Protein AF-A0A3C2AIZ7-F1 (afdb_monomer)

Foldseek 3Di:
DLVVVVCVVVVWDWDDDPPDTDTPPCVVRVLVSLVVVLVVLLVVLQVQLVVLVVVLVVCVVPALVSNLVSLVSNLLSQLLNLLLLLLLQCLVVDDPVLLPPASNSRSNSCSNQQFDNVLSVLSNVLSLVSLLVSLLLSLLSLLSSDPDPCCQPPLVNVLVSLCVSQPVVLVVVLVVVPVVPPPSHNVVSVSSSVSSVSSSVSSSVCSNPPSVVSVPDDCPPCSVVSVVVSVVVSVVSNVCSSVVRDDRPPPPD

Sequence (253 aa):
MATAVTAAHYNLKPTLFFDYIGFANSTAWYPRCVKITFSISIVVMFFTGIVFYAAYLKFRTAAIPLRILFIWLSFLSFTIISQRLIGAFFASEFQFRSLDSLGLELGIVAAYFYMNAAARVAMALIGILLSISIGFLYAKPLLQTATSVYQIDIPQYRQRFLWHHLILPPVIGSTMITLFIFPMNVIPNFMTFVTSAIGLLSIWYFAMRSTQLIRRQNVSKYWLVVGVVMFGVMITLVHTVLKTGLPIPYPGF

Solvent-accessible surface area (backbone atoms only — not comparable to full-atom values): 13628 Å² total; per-residue (Å²): 106,69,70,55,57,51,34,58,74,73,70,47,59,72,40,79,50,102,91,48,79,43,52,69,66,50,84,72,47,50,64,57,55,48,53,54,53,36,56,49,50,51,51,49,30,51,51,50,16,49,53,27,42,52,48,29,67,73,38,67,86,50,61,58,69,62,37,51,48,24,48,45,56,16,50,49,29,52,31,53,51,19,30,31,31,36,35,14,55,56,15,85,82,60,61,81,85,75,38,90,82,41,86,49,54,54,19,20,52,53,23,52,78,65,38,52,76,68,39,14,49,51,38,20,52,51,13,52,53,46,19,38,51,50,9,58,62,47,26,50,68,54,60,70,58,54,93,45,69,57,41,68,75,36,68,71,46,26,52,51,50,44,42,64,74,58,51,46,55,55,52,52,49,50,49,50,53,48,63,76,43,59,78,79,37,56,68,42,51,48,46,50,48,52,34,43,47,47,15,51,49,32,17,52,52,45,51,71,75,40,45,72,62,53,68,72,53,67,72,82,83,47,48,66,55,50,52,52,49,53,50,49,53,50,51,52,49,52,52,44,47,69,66,72,49,62,77,71,79,72,90,77,126

Mean predicted aligned error: 11.09 Å

pLDDT: mean 71.79, std 15.87, range [34.16, 91.81]

Radius of gyration: 20.51 Å; Cα contacts (8 Å, |Δi|>4): 246; chains: 1; bounding box: 61×36×58 Å

Structure (mmCIF, N/CA/C/O backbone):
data_AF-A0A3C2AIZ7-F1
#
_entry.id   AF-A0A3C2AIZ7-F1
#
loop_
_atom_site.group_PDB
_atom_site.id
_atom_site.type_symbol
_atom_site.label_atom_id
_atom_site.label_alt_id
_atom_site.label_comp_id
_atom_site.label_asym_id
_atom_site.label_entity_id
_atom_site.label_seq_id
_atom_site.pdbx_PDB_ins_code
_atom_site.Cartn_x
_atom_site.Cartn_y
_atom_site.Cartn_z
_atom_site.occupancy
_atom_site.B_iso_or_equiv
_atom_site.auth_seq_id
_atom_site.auth_comp_id
_atom_site.auth_asym_id
_atom_site.auth_atom_id
_atom_site.pdbx_PDB_model_num
ATOM 1 N N . MET A 1 1 ? 23.084 -9.513 -4.139 1.00 34.34 1 MET A N 1
ATOM 2 C CA . MET A 1 1 ? 22.949 -10.941 -3.741 1.00 34.34 1 MET A CA 1
ATOM 3 C C . MET A 1 1 ? 21.916 -11.674 -4.597 1.00 34.34 1 MET A C 1
ATOM 5 O O . MET A 1 1 ? 22.271 -12.687 -5.184 1.00 34.34 1 MET A O 1
ATOM 9 N N . ALA A 1 2 ? 20.693 -11.145 -4.757 1.00 38.34 2 ALA A N 1
ATOM 10 C CA . ALA A 1 2 ? 19.692 -11.706 -5.676 1.00 38.34 2 ALA A CA 1
ATOM 11 C C . ALA A 1 2 ? 20.211 -11.810 -7.124 1.00 38.34 2 ALA A C 1
ATOM 13 O O . ALA A 1 2 ? 20.137 -12.877 -7.716 1.00 38.34 2 ALA A O 1
ATOM 14 N N . THR A 1 3 ? 20.859 -10.763 -7.646 1.00 46.16 3 THR A N 1
ATOM 15 C CA . THR A 1 3 ? 21.471 -10.744 -8.988 1.00 46.16 3 THR A CA 1
ATOM 16 C C . THR A 1 3 ? 22.486 -11.874 -9.203 1.00 46.16 3 THR A C 1
ATOM 18 O O . THR A 1 3 ? 22.516 -12.476 -10.271 1.00 46.16 3 THR A O 1
ATOM 21 N N . ALA A 1 4 ? 23.270 -12.212 -8.173 1.00 45.50 4 ALA A N 1
ATOM 22 C CA . ALA A 1 4 ? 24.296 -13.255 -8.220 1.00 45.50 4 ALA A CA 1
ATOM 23 C C . ALA A 1 4 ? 23.715 -14.678 -8.115 1.00 45.50 4 ALA A C 1
ATOM 25 O O . ALA A 1 4 ? 24.154 -15.571 -8.835 1.00 45.50 4 ALA A O 1
ATOM 26 N N . VAL A 1 5 ? 22.704 -14.884 -7.262 1.00 46.66 5 VAL A N 1
ATOM 27 C CA . VAL A 1 5 ? 21.980 -16.167 -7.159 1.00 46.66 5 VAL A CA 1
ATOM 28 C C . VAL A 1 5 ? 21.255 -16.468 -8.462 1.00 46.66 5 VAL A C 1
ATOM 30 O O . VAL A 1 5 ? 21.325 -17.585 -8.972 1.00 46.66 5 VAL A O 1
ATOM 33 N N . THR A 1 6 ? 20.609 -15.454 -9.039 1.00 46.62 6 THR A N 1
ATOM 34 C CA . THR A 1 6 ? 19.993 -15.601 -10.346 1.00 46.62 6 THR A CA 1
ATOM 35 C C . THR A 1 6 ? 21.082 -15.909 -11.371 1.00 46.62 6 THR A C 1
ATOM 37 O O . THR A 1 6 ? 20.956 -16.924 -12.047 1.00 46.62 6 THR A O 1
ATOM 40 N N . ALA A 1 7 ? 22.181 -15.139 -11.448 1.00 48.59 7 ALA A N 1
ATOM 41 C CA . ALA A 1 7 ? 23.281 -15.357 -12.408 1.00 48.59 7 ALA A CA 1
ATOM 42 C C . ALA A 1 7 ? 23.835 -16.787 -12.404 1.00 48.59 7 ALA A C 1
ATOM 44 O O . ALA A 1 7 ? 24.056 -17.363 -13.471 1.00 48.59 7 ALA A O 1
ATOM 45 N N . ALA A 1 8 ? 23.974 -17.378 -11.216 1.00 55.25 8 ALA A N 1
ATOM 46 C CA . ALA A 1 8 ? 24.337 -18.780 -11.059 1.00 55.25 8 ALA A CA 1
ATOM 47 C C . ALA A 1 8 ? 23.280 -19.729 -11.657 1.00 55.25 8 ALA A C 1
ATOM 49 O O . ALA A 1 8 ? 23.636 -20.691 -12.331 1.00 55.25 8 ALA A O 1
ATOM 50 N N . HIS A 1 9 ? 21.986 -19.440 -11.483 1.00 54.22 9 HIS A N 1
ATOM 51 C CA . HIS A 1 9 ? 20.891 -20.262 -12.007 1.00 54.22 9 HIS A CA 1
ATOM 52 C C . HIS A 1 9 ? 20.851 -20.361 -13.541 1.00 54.22 9 HIS A C 1
ATOM 54 O O . HIS A 1 9 ? 20.440 -21.402 -14.046 1.00 54.22 9 HIS A O 1
ATOM 60 N N . TYR A 1 10 ? 21.304 -19.345 -14.294 1.00 52.50 10 TYR A N 1
ATOM 61 C CA . TYR A 1 10 ? 21.460 -19.488 -15.755 1.00 52.50 10 TYR A CA 1
ATOM 62 C C . TYR A 1 10 ? 22.913 -19.544 -16.231 1.00 52.50 10 TYR A C 1
ATOM 64 O O . TYR A 1 10 ? 23.196 -19.193 -17.377 1.00 52.50 10 TYR A O 1
ATOM 72 N N . ASN A 1 11 ? 23.825 -20.033 -15.385 1.00 56.56 11 ASN A N 1
ATOM 73 C CA . ASN A 1 11 ? 25.208 -20.333 -15.766 1.00 56.56 11 ASN A CA 1
ATOM 74 C C . ASN A 1 11 ? 25.951 -19.153 -16.417 1.00 56.56 11 ASN A C 1
ATOM 76 O O . ASN A 1 11 ? 26.779 -19.344 -17.313 1.00 56.56 11 ASN A O 1
ATOM 80 N N . LEU A 1 12 ? 25.677 -17.920 -15.981 1.00 55.97 12 LEU A N 1
ATOM 81 C CA . LEU A 1 12 ? 26.447 -16.779 -16.455 1.00 55.97 12 LEU A CA 1
ATOM 82 C C . LEU A 1 12 ? 27.799 -16.731 -15.758 1.00 55.97 12 LEU A C 1
ATOM 84 O O . LEU A 1 12 ? 27.880 -16.691 -14.531 1.00 55.97 12 LEU A O 1
ATOM 88 N N . LYS A 1 13 ? 28.869 -16.680 -16.556 1.00 52.00 13 LYS A N 1
ATOM 89 C CA . LYS A 1 13 ? 30.219 -16.474 -16.032 1.00 52.00 13 LYS A CA 1
ATOM 90 C C . LYS A 1 13 ? 30.333 -15.043 -15.482 1.00 52.00 13 LYS A C 1
ATOM 92 O O . LYS A 1 13 ? 30.139 -14.097 -16.255 1.00 52.00 13 LYS A O 1
ATOM 97 N N . PRO A 1 14 ? 30.631 -14.865 -14.183 1.00 53.56 14 PRO A N 1
ATOM 98 C CA . PRO A 1 14 ? 30.901 -13.549 -13.629 1.00 53.56 14 PRO A CA 1
ATOM 99 C C . PRO A 1 14 ? 32.229 -13.023 -14.183 1.00 53.56 14 PRO A C 1
ATOM 101 O O . PRO A 1 14 ? 33.226 -13.740 -14.236 1.00 53.56 14 PRO A O 1
ATOM 104 N N . THR A 1 15 ? 32.241 -11.760 -14.582 1.00 55.44 15 THR A N 1
ATOM 105 C CA . THR A 1 15 ? 33.440 -10.980 -14.879 1.00 55.44 15 THR A CA 1
ATOM 106 C C . THR A 1 15 ? 33.709 -10.077 -13.685 1.00 55.44 15 THR A C 1
ATOM 108 O O . THR A 1 15 ? 32.971 -9.131 -13.435 1.00 55.44 15 THR A O 1
ATOM 111 N N . LEU A 1 16 ? 34.751 -10.375 -12.917 1.00 46.03 16 LEU A N 1
ATOM 112 C CA . LEU A 1 16 ? 35.193 -9.508 -11.828 1.00 46.03 16 LEU A CA 1
ATOM 113 C C . LEU A 1 16 ? 35.877 -8.267 -12.411 1.00 46.03 16 LEU A C 1
ATOM 115 O O . LEU A 1 16 ? 36.886 -8.381 -13.103 1.00 46.03 16 LEU A O 1
ATOM 119 N N . PHE A 1 17 ? 35.321 -7.095 -12.125 1.00 48.19 17 PHE A N 1
ATOM 120 C CA . PHE A 1 17 ? 36.014 -5.817 -12.228 1.00 48.19 17 PHE A CA 1
ATOM 121 C C . PHE A 1 17 ? 36.525 -5.431 -10.834 1.00 48.19 17 PHE A C 1
ATOM 123 O O . PHE A 1 17 ? 36.062 -5.975 -9.830 1.00 48.19 17 PHE A O 1
ATOM 130 N N . PHE A 1 18 ? 37.491 -4.512 -10.770 1.00 35.06 18 PHE A N 1
ATOM 131 C CA . PHE A 1 18 ? 38.185 -4.123 -9.532 1.00 35.06 18 PHE A CA 1
ATOM 132 C C . PHE A 1 18 ? 37.239 -3.715 -8.383 1.00 35.06 18 PHE A C 1
ATOM 134 O O . PHE A 1 18 ? 37.574 -3.890 -7.215 1.00 35.06 18 PHE A O 1
ATOM 141 N N . ASP A 1 19 ? 36.045 -3.233 -8.721 1.00 36.50 19 ASP A N 1
ATOM 142 C CA . ASP A 1 19 ? 35.108 -2.588 -7.806 1.00 36.50 19 ASP A CA 1
ATOM 143 C C . ASP A 1 19 ? 33.652 -3.072 -8.001 1.00 36.50 19 ASP A C 1
ATOM 145 O O . ASP A 1 19 ? 32.755 -2.671 -7.260 1.00 36.50 19 ASP A O 1
ATOM 149 N N . TYR A 1 20 ? 33.402 -3.996 -8.941 1.00 43.66 20 TYR A N 1
ATOM 150 C CA . TYR A 1 20 ? 32.093 -4.637 -9.124 1.00 43.66 20 TYR A CA 1
ATOM 151 C C . TYR A 1 20 ? 32.182 -5.996 -9.834 1.00 43.66 20 TYR A C 1
ATOM 153 O O . TYR A 1 20 ? 33.097 -6.274 -10.604 1.00 43.66 20 TYR A O 1
ATOM 161 N N . ILE A 1 21 ? 31.182 -6.854 -9.623 1.00 49.81 21 ILE A N 1
ATOM 162 C CA . ILE A 1 21 ? 31.0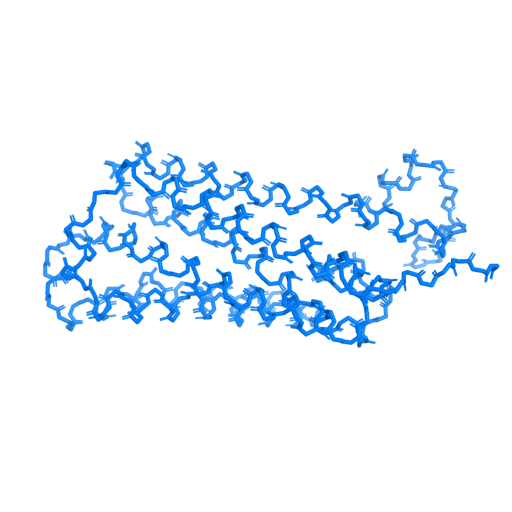16 -8.095 -10.391 1.00 49.81 21 ILE A CA 1
ATOM 163 C C . ILE A 1 21 ? 30.109 -7.787 -11.586 1.00 49.81 21 ILE A C 1
ATOM 165 O O . ILE A 1 21 ? 28.921 -7.517 -11.421 1.00 49.81 21 ILE A O 1
ATOM 169 N N . GLY A 1 22 ? 30.666 -7.805 -12.793 1.00 52.28 22 GLY A N 1
ATOM 170 C CA . GLY A 1 22 ? 29.915 -7.814 -14.044 1.00 52.28 22 GLY A CA 1
ATOM 171 C C . GLY A 1 22 ? 29.548 -9.237 -14.471 1.00 52.28 22 GLY A C 1
ATOM 172 O O . GLY A 1 22 ? 30.052 -10.218 -13.934 1.00 52.28 22 GLY A O 1
ATOM 173 N N . PHE A 1 23 ? 28.669 -9.369 -15.461 1.00 56.09 23 PHE A N 1
ATOM 174 C CA . PHE A 1 23 ? 28.338 -10.657 -16.077 1.00 56.09 23 PHE A CA 1
ATOM 175 C C . PHE A 1 23 ? 28.421 -10.515 -17.597 1.00 56.09 23 PHE A C 1
ATOM 177 O O . PHE A 1 23 ? 27.899 -9.544 -18.159 1.00 56.09 23 PHE A O 1
ATOM 184 N N . ALA A 1 24 ? 29.066 -11.470 -18.274 1.00 46.56 24 ALA A N 1
ATOM 185 C CA . ALA A 1 24 ? 29.048 -11.530 -19.734 1.00 46.56 24 ALA A CA 1
ATOM 186 C C . ALA A 1 24 ? 27.594 -11.699 -20.220 1.00 46.56 24 ALA A C 1
ATOM 188 O O . ALA A 1 24 ? 26.846 -12.495 -19.654 1.00 46.56 24 ALA A O 1
ATOM 189 N N . ASN A 1 25 ? 27.184 -10.963 -21.261 1.00 51.81 25 ASN A N 1
ATOM 190 C CA . ASN A 1 25 ? 25.813 -10.973 -21.807 1.00 51.81 25 ASN A CA 1
ATOM 191 C C . ASN A 1 25 ? 24.716 -10.317 -20.929 1.00 51.81 25 ASN A C 1
ATOM 193 O O . ASN A 1 25 ? 23.527 -10.626 -21.055 1.00 51.81 25 ASN A O 1
ATOM 197 N N . SER A 1 26 ? 25.093 -9.366 -20.065 1.00 50.50 26 SER A N 1
ATOM 198 C CA . SER A 1 26 ? 24.175 -8.641 -19.166 1.00 50.50 26 S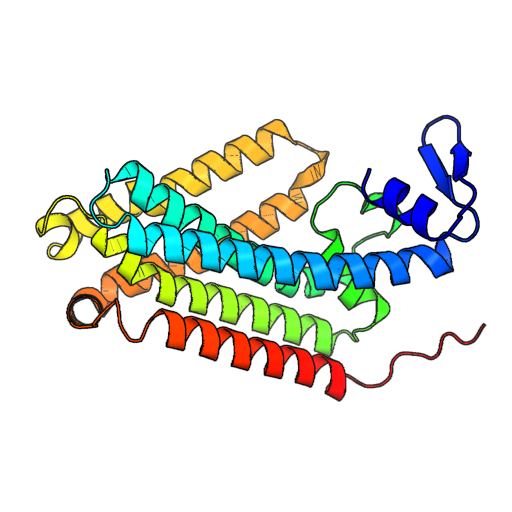ER A CA 1
ATOM 199 C C . SER A 1 26 ? 22.987 -7.956 -19.864 1.00 50.50 26 SER A C 1
ATOM 201 O O . SER A 1 26 ? 21.922 -7.832 -19.260 1.00 50.50 26 SER A O 1
ATOM 203 N N . THR A 1 27 ? 23.123 -7.576 -21.137 1.00 50.81 27 THR A N 1
ATOM 204 C CA . THR A 1 27 ? 22.102 -6.869 -21.931 1.00 50.81 27 THR A CA 1
A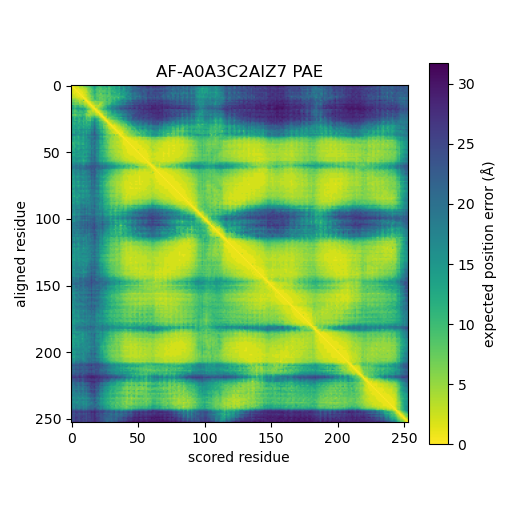TOM 205 C C . THR A 1 27 ? 20.856 -7.709 -22.232 1.00 50.81 27 THR A C 1
ATOM 207 O O . THR A 1 27 ? 19.746 -7.186 -22.174 1.00 50.81 27 THR A O 1
ATOM 210 N N . ALA A 1 28 ? 20.998 -9.015 -22.488 1.00 48.06 28 ALA A N 1
ATOM 211 C CA . ALA A 1 28 ? 19.867 -9.915 -22.771 1.00 48.06 28 ALA A CA 1
ATOM 212 C C . ALA A 1 28 ? 19.330 -10.631 -21.515 1.00 48.06 28 ALA A C 1
ATOM 214 O O . ALA A 1 28 ? 18.158 -11.012 -21.433 1.00 48.06 28 ALA A O 1
ATOM 215 N N . TRP A 1 29 ? 20.201 -10.807 -20.524 1.00 47.41 29 TRP A N 1
ATOM 216 C CA . TRP A 1 29 ? 19.959 -11.518 -19.270 1.00 47.41 29 TRP A CA 1
ATOM 217 C C . TRP A 1 29 ? 19.127 -10.721 -18.259 1.00 47.41 29 TRP A C 1
ATOM 219 O O . TRP A 1 29 ? 18.155 -11.229 -17.689 1.00 47.41 29 TRP A O 1
ATOM 229 N N . TYR A 1 30 ? 19.530 -9.469 -18.027 1.00 51.69 30 TYR A N 1
ATOM 230 C CA . TYR A 1 30 ? 19.004 -8.637 -16.950 1.00 51.69 30 TYR A CA 1
ATOM 231 C C . TYR A 1 30 ? 17.486 -8.427 -17.094 1.00 51.69 30 TYR A C 1
ATOM 233 O O . TYR A 1 30 ? 16.764 -8.646 -16.122 1.00 51.69 30 TYR A O 1
ATOM 241 N N . PRO A 1 31 ? 16.935 -8.188 -18.306 1.00 51.56 31 PRO A N 1
ATOM 242 C CA . PRO A 1 31 ? 15.490 -8.062 -18.493 1.00 51.56 31 PRO A CA 1
ATOM 243 C C . PRO A 1 31 ? 14.704 -9.341 -18.153 1.00 51.56 31 PRO A C 1
ATOM 245 O O . PRO A 1 31 ? 13.600 -9.258 -17.616 1.00 51.56 31 PRO A O 1
ATOM 248 N N . ARG A 1 32 ? 15.242 -10.540 -18.438 1.00 51.38 32 ARG A N 1
ATOM 249 C CA . ARG A 1 32 ? 14.559 -11.821 -18.146 1.00 51.38 32 ARG A CA 1
ATOM 250 C C . ARG A 1 32 ? 14.537 -12.130 -16.649 1.00 51.38 32 ARG A C 1
ATOM 252 O O . ARG A 1 32 ? 13.507 -12.554 -16.128 1.00 51.38 32 ARG A O 1
ATOM 259 N N . CYS A 1 33 ? 15.633 -11.858 -15.952 1.00 52.88 33 CYS A N 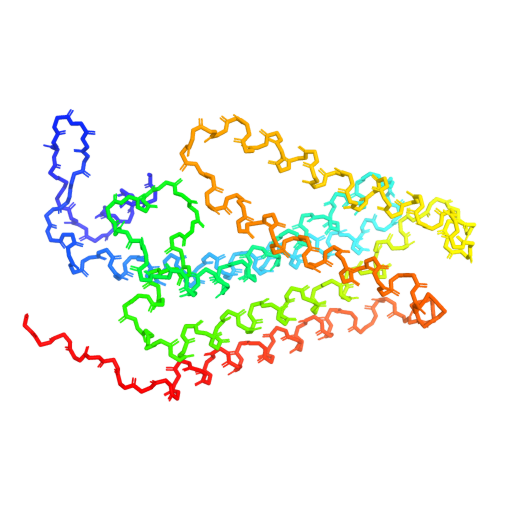1
ATOM 260 C CA . CYS A 1 33 ? 15.729 -12.049 -14.505 1.00 52.88 33 CYS A CA 1
ATOM 261 C C . CYS A 1 33 ? 14.869 -11.053 -13.735 1.00 52.88 33 CYS A C 1
ATOM 263 O O . CYS A 1 33 ? 14.232 -11.413 -12.740 1.00 52.88 33 CYS A O 1
ATOM 265 N N . VAL A 1 34 ? 14.769 -9.822 -14.238 1.00 51.34 34 VAL A N 1
ATOM 266 C CA . VAL A 1 34 ? 13.883 -8.820 -13.653 1.00 51.34 34 VAL A CA 1
ATOM 267 C C . VAL A 1 34 ? 12.409 -9.189 -13.858 1.00 51.34 34 VAL A C 1
ATOM 269 O O . VAL A 1 34 ? 11.637 -9.043 -12.918 1.00 51.34 34 VAL A O 1
ATOM 272 N N . LYS A 1 35 ? 12.003 -9.783 -14.994 1.00 52.44 35 LYS A N 1
ATOM 273 C CA . LYS A 1 35 ? 10.619 -10.287 -15.188 1.00 52.44 35 LYS A CA 1
ATOM 274 C C . LYS A 1 35 ? 10.186 -11.316 -14.142 1.00 52.44 35 LYS A C 1
ATOM 276 O O . LYS A 1 35 ? 9.061 -11.266 -13.638 1.00 52.44 35 LYS A O 1
ATOM 281 N N . ILE A 1 36 ? 11.062 -12.270 -13.842 1.00 54.22 36 ILE A N 1
ATOM 282 C CA . ILE A 1 36 ? 10.765 -13.359 -12.904 1.00 54.22 36 ILE A CA 1
ATOM 283 C C . ILE A 1 36 ? 10.748 -12.821 -11.473 1.00 54.22 36 ILE A C 1
ATOM 285 O O . ILE A 1 36 ? 9.779 -13.033 -10.745 1.00 54.22 36 ILE A O 1
ATOM 289 N N . THR A 1 37 ? 11.747 -12.016 -11.108 1.00 51.94 37 THR A N 1
ATOM 290 C CA . THR A 1 37 ? 11.811 -11.351 -9.797 1.00 51.94 37 THR A CA 1
ATOM 291 C C . THR A 1 37 ? 10.627 -10.385 -9.581 1.00 51.94 37 THR A C 1
ATOM 293 O O . THR A 1 37 ? 10.079 -10.302 -8.479 1.00 51.94 37 THR A O 1
ATOM 296 N N . PHE A 1 38 ? 10.151 -9.716 -10.639 1.00 56.25 38 PHE A N 1
ATOM 297 C CA . PHE A 1 38 ? 8.955 -8.860 -10.647 1.00 56.25 38 PHE A CA 1
ATOM 298 C C . PHE A 1 38 ? 7.676 -9.621 -10.317 1.00 56.25 38 PHE A C 1
ATOM 300 O O . PHE A 1 38 ? 6.957 -9.252 -9.386 1.00 56.25 38 PHE A O 1
ATOM 307 N N . SER A 1 39 ? 7.433 -10.714 -11.036 1.00 59.88 39 SER A N 1
ATOM 308 C CA . SER A 1 39 ? 6.226 -11.522 -10.859 1.00 59.88 39 SER A CA 1
ATOM 309 C C . SER A 1 39 ? 6.201 -12.166 -9.472 1.00 59.88 39 SER A C 1
ATOM 311 O O . SER A 1 39 ? 5.188 -12.113 -8.780 1.00 59.88 39 SER A O 1
ATOM 313 N N . ILE A 1 40 ? 7.343 -12.692 -9.018 1.00 65.44 40 ILE A N 1
ATOM 314 C CA . ILE A 1 40 ? 7.447 -13.345 -7.710 1.00 65.44 40 ILE A CA 1
ATOM 315 C C . ILE A 1 40 ? 7.280 -12.332 -6.578 1.00 65.44 40 ILE A C 1
ATOM 317 O O . ILE A 1 40 ? 6.546 -12.595 -5.635 1.00 65.44 40 ILE A O 1
ATOM 321 N N . SER A 1 41 ? 7.908 -11.159 -6.647 1.00 64.69 41 SER A N 1
ATOM 322 C CA . SER A 1 41 ? 7.881 -10.219 -5.520 1.00 64.69 41 SER A CA 1
ATOM 323 C C . SER A 1 41 ? 6.510 -9.570 -5.286 1.00 64.69 41 SER A C 1
ATOM 325 O O . SER A 1 41 ? 6.151 -9.347 -4.132 1.00 64.69 41 SER A O 1
ATOM 327 N N . ILE A 1 42 ? 5.722 -9.291 -6.335 1.00 72.62 42 ILE A N 1
ATOM 328 C CA . ILE A 1 42 ? 4.327 -8.832 -6.181 1.00 72.62 42 ILE A CA 1
ATOM 329 C C . ILE A 1 42 ? 3.483 -9.930 -5.533 1.00 72.62 42 ILE A C 1
ATOM 331 O O . ILE A 1 42 ? 2.719 -9.653 -4.610 1.00 72.62 42 ILE A O 1
ATOM 335 N N . VAL A 1 43 ? 3.660 -11.175 -5.980 1.00 76.31 43 VAL A N 1
ATOM 336 C CA . VAL A 1 43 ? 2.969 -12.341 -5.422 1.00 76.31 43 VAL A CA 1
ATOM 337 C C . VAL A 1 43 ? 3.342 -12.540 -3.951 1.00 76.31 43 VAL A C 1
ATOM 339 O O . VAL A 1 43 ? 2.455 -12.689 -3.114 1.00 76.31 43 VAL A O 1
ATOM 342 N N . VAL A 1 44 ? 4.631 -12.454 -3.609 1.00 81.44 44 VAL A N 1
ATOM 343 C CA . VAL A 1 44 ? 5.115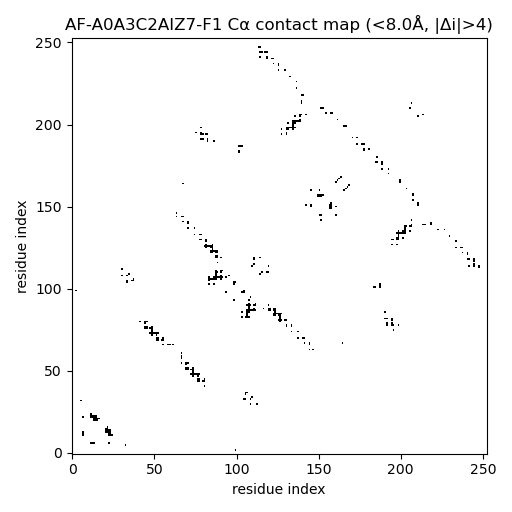 -12.529 -2.224 1.00 81.44 44 VAL A CA 1
ATOM 344 C C . VAL A 1 44 ? 4.484 -11.425 -1.381 1.00 81.44 44 VAL A C 1
ATOM 346 O O . VAL A 1 44 ? 3.865 -11.743 -0.376 1.00 81.44 44 VAL A O 1
ATOM 349 N N . MET A 1 45 ? 4.541 -10.157 -1.805 1.00 84.38 45 MET A N 1
ATOM 350 C CA . MET A 1 45 ? 3.945 -9.045 -1.046 1.00 84.38 45 MET A CA 1
ATOM 351 C C . MET A 1 45 ? 2.430 -9.201 -0.871 1.00 84.38 45 MET A C 1
ATOM 353 O O . MET A 1 45 ? 1.897 -8.898 0.195 1.00 84.38 45 MET A O 1
ATOM 357 N N . PHE A 1 46 ? 1.733 -9.722 -1.880 1.00 83.38 46 PHE A N 1
ATOM 358 C CA . PHE A 1 46 ? 0.303 -10.003 -1.795 1.00 83.38 46 PHE A CA 1
ATOM 359 C C . PHE A 1 46 ? 0.003 -11.075 -0.737 1.00 83.38 46 PHE A C 1
ATOM 361 O O . PHE A 1 46 ? -0.823 -10.854 0.152 1.00 83.38 46 PHE A O 1
ATOM 368 N N . PHE A 1 47 ? 0.715 -12.205 -0.774 1.00 85.56 47 PHE A N 1
ATOM 369 C CA . PHE A 1 47 ? 0.557 -13.268 0.219 1.00 85.56 47 PHE A CA 1
ATOM 370 C C . PHE A 1 47 ? 0.970 -12.816 1.619 1.00 85.56 47 PHE A C 1
ATOM 372 O O . PHE A 1 47 ? 0.239 -13.069 2.573 1.00 85.56 47 PHE A O 1
ATOM 379 N N . THR A 1 48 ? 2.084 -12.099 1.755 1.00 88.88 48 THR A N 1
ATOM 380 C CA . THR A 1 48 ? 2.530 -11.518 3.025 1.00 88.88 48 THR A CA 1
ATOM 381 C C . THR A 1 48 ? 1.463 -10.585 3.605 1.00 88.88 48 THR A C 1
ATOM 383 O O . THR A 1 48 ? 1.114 -10.704 4.781 1.00 88.88 48 THR A O 1
ATOM 386 N N . GLY A 1 49 ? 0.860 -9.732 2.771 1.00 87.62 49 GLY A N 1
ATOM 387 C CA . GLY A 1 49 ? -0.253 -8.869 3.157 1.00 87.62 49 GLY A CA 1
ATOM 388 C C . GLY A 1 49 ? -1.458 -9.651 3.685 1.00 87.62 49 GLY A C 1
ATOM 389 O O . GLY A 1 49 ? -1.965 -9.340 4.768 1.00 87.62 49 GLY A O 1
ATOM 390 N N . ILE A 1 50 ? -1.881 -10.703 2.973 1.00 87.19 50 ILE A N 1
ATOM 391 C CA . ILE A 1 50 ? -2.990 -11.580 3.386 1.00 87.19 50 ILE A CA 1
ATOM 392 C C . ILE A 1 50 ? -2.673 -12.307 4.692 1.00 87.19 50 ILE A C 1
ATOM 394 O O . ILE A 1 50 ? -3.521 -12.344 5.581 1.00 87.19 50 ILE A O 1
ATOM 398 N N . VAL A 1 51 ? -1.473 -12.871 4.829 1.00 89.81 51 VAL A N 1
ATOM 399 C CA . VAL A 1 51 ? -1.060 -13.614 6.027 1.00 89.81 51 VAL A CA 1
ATOM 400 C C . VAL A 1 51 ? -1.087 -12.704 7.252 1.00 89.81 51 VAL A C 1
ATOM 402 O O . VAL A 1 51 ? -1.662 -13.082 8.272 1.00 89.81 51 VAL A O 1
ATOM 405 N N . PHE A 1 52 ? -0.558 -11.481 7.152 1.00 91.31 52 PHE A N 1
ATOM 406 C CA . PHE A 1 52 ? -0.637 -10.516 8.250 1.00 91.31 52 PHE A CA 1
ATOM 407 C C . PHE A 1 52 ? -2.073 -10.077 8.550 1.00 91.31 52 PHE A C 1
ATOM 409 O O . PHE A 1 52 ? -2.431 -9.927 9.718 1.00 91.31 52 PHE A O 1
ATOM 416 N N . TYR A 1 53 ? -2.928 -9.939 7.533 1.00 87.81 53 TYR A N 1
ATOM 417 C CA . TYR A 1 53 ? -4.343 -9.643 7.758 1.00 87.81 53 TYR A CA 1
ATOM 418 C C . TYR A 1 53 ? -5.060 -10.797 8.470 1.00 87.81 53 TYR A C 1
ATOM 420 O O . TYR A 1 53 ? -5.774 -10.575 9.446 1.00 87.81 53 TYR A O 1
ATOM 428 N N . ALA A 1 54 ? -4.836 -12.038 8.034 1.00 86.94 54 ALA A N 1
ATOM 429 C CA . ALA A 1 54 ? -5.379 -13.237 8.664 1.00 86.94 54 ALA A CA 1
ATOM 430 C C . ALA A 1 54 ? -4.883 -13.387 10.111 1.00 86.94 54 ALA A C 1
ATOM 432 O O . ALA A 1 54 ? -5.677 -13.687 11.005 1.00 86.94 54 ALA A O 1
ATOM 433 N N . ALA A 1 55 ? -3.601 -13.097 10.362 1.00 88.06 55 ALA A N 1
ATOM 434 C CA . ALA A 1 55 ? -3.040 -13.025 11.707 1.00 88.06 55 ALA A CA 1
ATOM 435 C C . ALA A 1 55 ? -3.760 -11.962 12.549 1.00 88.06 55 ALA A C 1
ATOM 437 O O . ALA A 1 55 ? -4.195 -12.267 13.657 1.00 88.06 55 ALA A O 1
ATOM 438 N N . TYR A 1 56 ? -4.001 -10.761 12.012 1.00 88.12 56 TYR A N 1
ATOM 439 C CA . TYR A 1 56 ? -4.829 -9.757 12.685 1.00 88.12 56 TYR A CA 1
ATOM 440 C C . TYR A 1 56 ? -6.225 -10.301 13.030 1.00 88.12 56 TYR A C 1
ATOM 442 O O . TYR A 1 56 ? -6.677 -10.100 14.156 1.00 88.12 56 TYR A O 1
ATOM 450 N N . LEU A 1 57 ? -6.899 -11.028 12.122 1.00 85.69 57 LEU A N 1
ATOM 451 C CA . LEU A 1 57 ? -8.218 -11.606 12.416 1.00 85.69 57 LEU A CA 1
ATOM 452 C C . LEU A 1 57 ? -8.167 -12.656 13.536 1.00 85.69 57 LEU A C 1
ATOM 454 O O . LEU A 1 57 ? -9.090 -12.717 14.348 1.00 85.69 57 LEU A O 1
ATOM 458 N N . LYS A 1 58 ? -7.096 -13.454 13.591 1.00 85.56 58 LYS A N 1
ATOM 459 C CA . LYS A 1 58 ? -6.886 -14.476 14.625 1.00 85.56 58 LYS A CA 1
ATOM 460 C C . LYS A 1 58 ? -6.541 -13.860 15.983 1.00 85.56 58 LYS A C 1
ATOM 462 O O . LYS A 1 58 ? -7.032 -14.321 17.006 1.00 85.56 58 LYS A O 1
ATOM 467 N N . PHE A 1 59 ? -5.745 -12.793 15.995 1.00 84.81 59 PHE A N 1
ATOM 468 C CA . PHE A 1 59 ? -5.255 -12.127 17.205 1.00 84.81 59 PHE A CA 1
ATOM 469 C C . PHE A 1 59 ? -6.061 -10.872 17.581 1.00 84.81 59 PHE A C 1
ATOM 471 O O . PHE A 1 59 ? -5.553 -9.988 18.269 1.00 84.81 59 PHE A O 1
ATOM 478 N N . ARG A 1 60 ? -7.338 -10.768 17.182 1.00 75.94 60 ARG A N 1
ATOM 479 C CA . ARG A 1 60 ? -8.186 -9.598 17.509 1.00 75.94 60 ARG A CA 1
ATOM 480 C C . ARG A 1 60 ? -8.363 -9.357 19.010 1.00 75.94 60 ARG A C 1
ATOM 482 O O . ARG A 1 60 ? -8.608 -8.217 19.408 1.00 75.94 60 ARG A O 1
ATOM 489 N N . THR A 1 61 ? -8.246 -10.405 19.821 1.00 78.00 61 THR A N 1
ATOM 490 C CA . THR A 1 61 ? -8.330 -10.360 21.289 1.00 78.00 61 THR A CA 1
ATOM 491 C C . THR A 1 61 ? -6.984 -10.101 21.968 1.00 78.00 61 THR A C 1
ATOM 493 O O . THR A 1 61 ? -6.946 -9.919 23.180 1.00 78.00 61 THR A O 1
ATOM 496 N N . ALA A 1 62 ? -5.882 -10.067 21.211 1.00 83.62 62 ALA A N 1
ATOM 497 C CA . ALA A 1 62 ? -4.555 -9.803 21.750 1.00 83.62 62 ALA A CA 1
ATOM 498 C C . ALA A 1 62 ? -4.351 -8.317 22.097 1.00 83.62 62 ALA A C 1
ATOM 500 O O . ALA A 1 62 ? -5.188 -7.454 21.809 1.00 83.62 62 ALA A O 1
ATOM 501 N N . ALA A 1 63 ? -3.194 -8.014 22.690 1.00 85.38 63 ALA A N 1
ATOM 502 C CA . ALA A 1 63 ? -2.806 -6.658 23.055 1.00 85.38 63 ALA A CA 1
ATOM 503 C C . ALA A 1 63 ? -2.833 -5.696 21.851 1.00 85.38 63 ALA A C 1
ATOM 505 O O . ALA A 1 63 ? -2.483 -6.045 20.722 1.00 85.38 63 ALA A O 1
ATOM 506 N N . ILE A 1 64 ? -3.216 -4.446 22.114 1.00 83.50 64 ILE A N 1
ATOM 507 C CA . ILE A 1 64 ? -3.399 -3.394 21.103 1.00 83.50 64 ILE A CA 1
ATOM 508 C C . ILE A 1 64 ? -2.171 -3.189 20.205 1.00 83.50 64 ILE A C 1
ATOM 510 O O . ILE A 1 64 ? -2.366 -3.159 18.987 1.00 83.50 64 ILE A O 1
ATOM 514 N N . PRO A 1 65 ? -0.931 -3.127 20.737 1.00 84.88 65 PRO A N 1
ATOM 515 C CA . PRO A 1 65 ? 0.256 -2.939 19.906 1.00 84.88 65 PRO A CA 1
ATOM 516 C C . PRO A 1 65 ? 0.432 -4.053 18.872 1.00 84.88 65 PRO A C 1
ATOM 518 O O . PRO A 1 65 ? 0.745 -3.777 17.718 1.00 84.88 65 PRO A O 1
ATOM 521 N N . LEU A 1 66 ? 0.148 -5.302 19.250 1.00 86.06 66 LEU A N 1
ATOM 522 C CA . LEU A 1 66 ? 0.280 -6.454 18.360 1.00 86.06 66 LEU A CA 1
ATOM 523 C C . LEU A 1 66 ? -0.759 -6.415 17.228 1.00 86.06 66 LEU A C 1
ATOM 525 O O . LEU A 1 66 ? -0.444 -6.706 16.076 1.00 86.06 66 LEU A O 1
ATOM 529 N N . ARG A 1 67 ? -1.992 -5.992 17.532 1.00 86.19 67 ARG A N 1
ATOM 530 C CA . ARG A 1 67 ? -3.050 -5.816 16.520 1.00 86.19 67 ARG A CA 1
ATOM 531 C C . ARG A 1 67 ? -2.683 -4.727 15.520 1.00 86.19 67 ARG A C 1
ATOM 533 O O . ARG A 1 67 ? -2.822 -4.928 14.317 1.00 86.19 67 ARG A O 1
ATOM 540 N N . ILE A 1 68 ? -2.201 -3.593 16.025 1.00 86.38 68 ILE A N 1
ATOM 541 C CA . ILE A 1 68 ? -1.756 -2.459 15.212 1.00 86.38 68 ILE A CA 1
ATOM 542 C C . ILE A 1 68 ? -0.574 -2.872 14.330 1.00 86.38 68 ILE A C 1
ATOM 544 O O . ILE A 1 68 ? -0.593 -2.576 13.140 1.00 86.38 68 ILE A O 1
ATOM 548 N N . LEU A 1 69 ? 0.391 -3.626 14.863 1.00 88.56 69 LEU A N 1
ATOM 549 C CA . LEU A 1 69 ? 1.526 -4.145 14.100 1.00 88.56 69 LEU A CA 1
ATOM 550 C C . LEU A 1 69 ? 1.080 -5.008 12.910 1.00 88.56 69 LEU A C 1
ATOM 552 O O . LEU A 1 69 ? 1.527 -4.775 11.791 1.00 88.56 69 LEU A O 1
ATOM 556 N N . PHE A 1 70 ? 0.172 -5.968 13.113 1.00 90.31 70 PHE A N 1
ATOM 557 C CA . PHE A 1 70 ? -0.314 -6.817 12.018 1.00 90.31 70 PHE A CA 1
ATOM 558 C C . PHE A 1 70 ? -1.101 -6.037 10.959 1.00 90.31 70 PHE A C 1
ATOM 560 O O . PHE A 1 70 ? -0.919 -6.275 9.764 1.00 90.31 70 PHE A O 1
ATOM 567 N N . ILE A 1 71 ? -1.931 -5.074 11.377 1.00 88.62 71 ILE A N 1
ATOM 568 C CA . ILE A 1 71 ? -2.617 -4.152 10.458 1.00 88.62 71 ILE A CA 1
ATOM 569 C C . ILE A 1 71 ? -1.585 -3.374 9.636 1.00 88.62 71 ILE A C 1
ATOM 571 O O . ILE A 1 71 ? -1.724 -3.291 8.419 1.00 88.62 71 ILE A O 1
ATOM 575 N N . TRP A 1 72 ? -0.538 -2.854 10.278 1.00 88.50 72 TRP A N 1
ATOM 576 C CA . TRP A 1 72 ? 0.521 -2.086 9.625 1.00 88.50 72 TRP A CA 1
ATOM 577 C C . TRP A 1 72 ? 1.331 -2.900 8.628 1.00 88.50 72 TRP A C 1
ATOM 579 O O . TRP A 1 72 ? 1.504 -2.464 7.496 1.00 88.50 72 TRP A O 1
ATOM 589 N N . LEU A 1 73 ? 1.806 -4.083 9.015 1.00 89.62 73 LEU A N 1
ATOM 590 C CA . LEU A 1 73 ? 2.582 -4.948 8.125 1.00 89.62 73 LEU A CA 1
ATOM 591 C C . LEU A 1 73 ? 1.756 -5.374 6.908 1.00 89.62 73 LEU A C 1
ATOM 593 O O . LEU A 1 73 ? 2.258 -5.420 5.784 1.00 89.62 73 LEU A O 1
ATOM 597 N N . SER A 1 74 ? 0.464 -5.616 7.120 1.00 90.31 74 SER A N 1
ATOM 598 C CA . SER A 1 74 ? -0.476 -5.911 6.048 1.00 90.31 74 SER A CA 1
ATOM 599 C C . SER A 1 74 ? -0.690 -4.701 5.123 1.00 90.31 74 SER A C 1
ATOM 601 O O . SER A 1 74 ? -0.532 -4.820 3.908 1.00 90.31 74 SER A O 1
ATOM 603 N N . PHE A 1 75 ? -0.947 -3.516 5.688 1.00 89.69 75 PHE A N 1
ATOM 604 C CA . PHE A 1 75 ? -1.099 -2.258 4.950 1.00 89.69 75 PHE A CA 1
ATOM 605 C C . PHE A 1 75 ? 0.152 -1.903 4.132 1.00 89.69 75 PHE A C 1
ATOM 607 O O . PHE A 1 75 ? 0.046 -1.588 2.945 1.00 89.69 75 PHE A O 1
ATOM 614 N N . LEU A 1 76 ? 1.343 -1.996 4.731 1.00 87.50 76 LEU A N 1
ATOM 615 C CA . LEU A 1 76 ? 2.617 -1.718 4.064 1.00 87.50 76 LEU A CA 1
ATOM 616 C C . LEU A 1 76 ? 2.861 -2.674 2.896 1.00 87.50 76 LEU A C 1
ATOM 618 O O . LEU A 1 76 ? 3.236 -2.216 1.820 1.00 87.50 76 LEU A O 1
ATOM 622 N N . SER A 1 77 ? 2.583 -3.970 3.068 1.00 87.25 77 SER A N 1
ATOM 623 C CA . SER A 1 77 ? 2.748 -4.965 1.998 1.00 87.25 77 SER A CA 1
ATOM 624 C C . SER A 1 77 ? 1.944 -4.588 0.749 1.00 87.25 77 SER A C 1
ATOM 626 O O . SER A 1 77 ? 2.468 -4.602 -0.364 1.00 87.25 77 SER A O 1
ATOM 628 N N . PHE A 1 78 ? 0.688 -4.169 0.924 1.00 86.25 78 PHE A N 1
ATOM 629 C CA . PHE A 1 78 ? -0.155 -3.740 -0.192 1.00 86.25 78 PHE A CA 1
ATOM 630 C C . PHE A 1 78 ? 0.219 -2.352 -0.735 1.00 86.25 78 PHE A C 1
ATOM 632 O O . PHE A 1 78 ? 0.147 -2.120 -1.943 1.00 86.25 78 PHE A O 1
ATOM 639 N N . THR A 1 79 ? 0.682 -1.446 0.125 1.00 86.12 79 THR A N 1
ATOM 640 C CA . THR A 1 79 ? 1.162 -0.119 -0.286 1.00 86.12 79 THR A CA 1
ATOM 641 C C . THR A 1 79 ? 2.410 -0.224 -1.165 1.00 86.12 79 THR A C 1
ATOM 643 O O . THR A 1 79 ? 2.501 0.468 -2.174 1.00 86.12 79 THR A O 1
ATOM 646 N N . ILE A 1 80 ? 3.329 -1.146 -0.861 1.00 82.56 80 ILE A N 1
ATOM 647 C CA . ILE A 1 80 ? 4.518 -1.423 -1.684 1.00 82.56 80 ILE A CA 1
ATOM 648 C C . ILE A 1 80 ? 4.123 -1.914 -3.087 1.00 82.56 80 ILE A C 1
ATOM 650 O O . ILE A 1 80 ? 4.771 -1.566 -4.074 1.00 82.56 80 ILE A O 1
ATOM 654 N N . ILE A 1 81 ? 3.040 -2.689 -3.221 1.00 82.69 81 ILE A N 1
ATOM 655 C CA . ILE A 1 81 ? 2.525 -3.095 -4.540 1.00 82.69 81 ILE A CA 1
ATOM 656 C C . ILE A 1 81 ? 2.061 -1.862 -5.327 1.00 82.69 81 ILE A C 1
ATOM 658 O O . ILE A 1 81 ? 2.454 -1.684 -6.479 1.00 82.69 81 ILE A O 1
ATOM 662 N N . SER A 1 82 ? 1.284 -0.979 -4.696 1.00 85.19 82 SER A N 1
ATOM 663 C CA . SER A 1 82 ? 0.833 0.286 -5.294 1.00 85.19 82 SER A CA 1
ATOM 664 C C . SER A 1 82 ? 2.003 1.202 -5.688 1.00 85.19 82 SER A C 1
ATOM 666 O O . SER A 1 82 ? 2.036 1.703 -6.814 1.00 85.19 82 SER A O 1
ATOM 668 N N . GLN A 1 83 ? 3.010 1.346 -4.823 1.00 82.62 83 GLN A N 1
ATOM 669 C CA . GLN A 1 83 ? 4.247 2.074 -5.110 1.00 82.62 83 GLN A CA 1
ATOM 670 C C . GLN A 1 83 ? 4.934 1.570 -6.373 1.00 82.62 83 GLN A C 1
ATOM 672 O O . GLN A 1 83 ? 5.367 2.372 -7.195 1.00 82.62 83 GLN A O 1
ATOM 677 N N . ARG A 1 84 ? 5.028 0.252 -6.554 1.00 77.06 84 ARG A N 1
ATOM 678 C CA . ARG A 1 84 ? 5.666 -0.325 -7.742 1.00 77.06 84 ARG A CA 1
ATOM 679 C C . ARG A 1 84 ? 4.882 -0.021 -9.014 1.00 77.06 84 ARG A C 1
ATOM 681 O O . ARG A 1 84 ? 5.497 0.228 -10.042 1.00 77.06 84 ARG A O 1
ATOM 688 N N . LEU A 1 85 ? 3.552 0.018 -8.950 1.00 78.88 85 LEU A N 1
ATOM 689 C CA . LEU A 1 85 ? 2.724 0.438 -10.084 1.00 78.88 85 LEU A CA 1
ATOM 690 C C . LEU A 1 85 ? 2.921 1.928 -10.407 1.00 78.88 85 LEU A C 1
ATOM 692 O O . LEU A 1 85 ? 3.046 2.283 -11.573 1.00 78.88 85 LEU A O 1
ATOM 696 N N . ILE A 1 86 ? 3.031 2.788 -9.390 1.00 80.94 86 ILE A N 1
ATOM 697 C CA . ILE A 1 86 ? 3.328 4.225 -9.555 1.00 80.94 86 ILE A CA 1
ATOM 698 C C . ILE A 1 86 ? 4.740 4.456 -10.099 1.00 80.94 86 ILE A C 1
ATOM 700 O O . ILE A 1 86 ? 4.939 5.308 -10.963 1.00 80.94 86 ILE A O 1
ATOM 704 N N . GLY A 1 87 ? 5.706 3.643 -9.668 1.00 73.88 87 GLY A N 1
ATOM 705 C CA . GLY A 1 87 ? 7.080 3.674 -10.160 1.00 73.88 87 GLY A CA 1
ATOM 706 C C . GLY A 1 87 ? 7.188 3.510 -11.679 1.00 73.88 87 GLY A C 1
ATOM 707 O O . GLY A 1 87 ? 8.120 4.046 -12.268 1.00 73.88 87 GLY A O 1
ATOM 708 N N . ALA A 1 88 ? 6.213 2.866 -12.334 1.00 72.12 88 ALA A N 1
ATOM 709 C CA . ALA A 1 88 ? 6.153 2.745 -13.793 1.00 72.12 88 ALA A CA 1
ATOM 710 C C . ALA A 1 88 ? 6.223 4.097 -14.529 1.00 72.12 88 ALA A C 1
ATOM 712 O O . ALA A 1 88 ? 6.770 4.169 -15.628 1.00 72.12 88 ALA A O 1
ATOM 713 N N . PHE A 1 89 ? 5.701 5.172 -13.930 1.00 74.88 89 PHE A N 1
ATOM 714 C CA . PHE A 1 89 ? 5.743 6.511 -14.522 1.00 74.88 89 PHE A CA 1
ATOM 715 C C . PHE A 1 89 ? 7.174 7.037 -14.674 1.00 74.88 89 PHE A C 1
ATOM 717 O O . PHE A 1 89 ? 7.515 7.624 -15.695 1.00 74.88 89 PHE A O 1
ATOM 724 N N . PHE A 1 90 ? 8.033 6.758 -13.695 1.00 70.69 90 PHE A N 1
ATOM 725 C CA . PHE A 1 90 ? 9.410 7.251 -13.654 1.00 70.69 90 PHE A CA 1
ATOM 726 C C . PHE A 1 90 ? 10.383 6.369 -14.436 1.00 70.69 90 PHE A C 1
ATOM 728 O O . PHE A 1 90 ? 11.585 6.591 -14.398 1.00 70.69 90 PHE A O 1
ATOM 735 N N . ALA A 1 91 ? 9.881 5.370 -15.164 1.00 65.94 91 ALA A N 1
ATOM 736 C CA . ALA A 1 91 ? 10.705 4.378 -15.834 1.00 65.94 91 ALA A CA 1
ATOM 737 C C . ALA A 1 91 ? 11.741 4.960 -16.806 1.00 65.94 91 ALA A C 1
ATOM 739 O O . ALA A 1 91 ? 12.831 4.409 -16.905 1.00 65.94 91 ALA A O 1
ATOM 740 N N . SER A 1 92 ? 11.422 6.059 -17.503 1.00 62.25 92 SER A N 1
ATOM 741 C CA . SER A 1 92 ? 12.330 6.714 -18.461 1.00 62.25 92 SER A CA 1
ATOM 742 C C . SER A 1 92 ? 13.571 7.326 -17.821 1.00 62.25 92 SER A C 1
ATOM 744 O O . SER A 1 92 ? 14.597 7.419 -18.485 1.00 62.25 92 SER A O 1
ATOM 746 N N . GLU A 1 93 ? 13.482 7.722 -16.552 1.00 64.75 93 GLU A N 1
ATOM 747 C CA . GLU A 1 93 ? 14.506 8.523 -15.874 1.00 64.75 93 GLU A CA 1
ATOM 748 C C . GLU A 1 93 ? 15.593 7.668 -15.203 1.00 64.75 93 GLU A C 1
ATOM 750 O O . GLU A 1 93 ? 16.543 8.199 -14.632 1.00 64.75 93 GLU A O 1
ATOM 755 N N . PHE A 1 94 ? 15.471 6.337 -15.241 1.00 57.34 94 PHE A N 1
ATOM 756 C CA . PHE A 1 94 ? 16.368 5.436 -14.517 1.00 57.34 94 PHE A CA 1
ATOM 757 C C . PHE A 1 94 ? 17.334 4.697 -15.442 1.00 57.34 94 PHE A C 1
ATOM 759 O O . PHE A 1 94 ? 16.947 4.055 -16.419 1.00 57.34 94 PHE A O 1
ATOM 766 N N . GLN A 1 95 ? 18.617 4.726 -15.076 1.00 53.28 95 GLN A N 1
ATOM 767 C CA . GLN A 1 95 ? 19.667 3.963 -15.743 1.00 53.28 95 GLN A CA 1
ATOM 768 C C . GLN A 1 95 ? 19.776 2.555 -15.142 1.00 53.28 95 GLN A C 1
ATOM 770 O O . GLN A 1 95 ? 20.053 2.398 -13.959 1.00 53.28 95 GLN A O 1
ATOM 775 N N . PHE A 1 96 ? 19.639 1.516 -15.972 1.00 49.03 96 PHE A N 1
ATOM 776 C CA . PHE A 1 96 ? 19.668 0.088 -15.583 1.00 49.03 96 PHE A CA 1
ATOM 777 C C . PHE A 1 96 ? 20.823 -0.337 -14.679 1.00 49.03 96 PHE A C 1
ATOM 779 O O . PHE A 1 96 ? 20.677 -1.276 -13.907 1.00 49.03 96 PHE A O 1
ATOM 786 N N . ARG A 1 97 ? 21.971 0.337 -14.773 1.00 48.28 97 ARG A N 1
ATOM 787 C CA . ARG A 1 97 ? 23.172 0.001 -14.002 1.00 48.28 97 ARG A CA 1
ATOM 788 C C . ARG A 1 97 ? 23.166 0.537 -12.569 1.00 48.28 97 ARG A C 1
ATOM 790 O O . ARG A 1 97 ? 23.898 -0.003 -11.753 1.00 48.28 97 ARG A O 1
ATOM 797 N N . SER A 1 98 ? 22.359 1.551 -12.251 1.00 50.03 98 SER A N 1
ATOM 798 C CA . SER A 1 98 ? 22.245 2.091 -10.885 1.00 50.03 98 SER A CA 1
ATOM 799 C C . SER A 1 98 ? 21.110 1.458 -10.078 1.00 50.03 98 SER A C 1
ATOM 801 O O . SER A 1 98 ? 20.912 1.801 -8.917 1.00 50.03 98 SER A O 1
ATOM 803 N N . LEU A 1 99 ? 20.356 0.541 -10.688 1.00 49.22 99 LEU A N 1
ATOM 804 C CA . LEU A 1 99 ? 19.150 -0.035 -10.113 1.00 49.22 99 LEU A CA 1
ATOM 805 C C . LEU A 1 99 ? 19.430 -1.115 -9.060 1.00 49.22 99 LEU A C 1
ATOM 807 O O . LEU A 1 99 ? 18.571 -1.299 -8.221 1.00 49.22 99 LEU A O 1
ATOM 811 N N . ASP A 1 100 ? 20.605 -1.753 -9.021 1.00 45.34 100 ASP A N 1
ATOM 812 C CA . ASP A 1 100 ? 20.884 -2.987 -8.249 1.00 45.34 100 ASP A CA 1
ATOM 813 C C . ASP A 1 100 ? 20.798 -2.893 -6.697 1.00 45.34 100 ASP A C 1
ATOM 815 O O . ASP A 1 100 ? 21.157 -3.845 -5.999 1.00 45.34 100 ASP A O 1
ATOM 819 N N . SER A 1 101 ? 20.326 -1.782 -6.122 1.00 48.44 101 SER A N 1
ATOM 820 C CA . SER A 1 101 ? 20.247 -1.591 -4.664 1.00 48.44 101 SER A CA 1
ATOM 821 C C . SER A 1 101 ? 19.091 -0.717 -4.154 1.00 48.44 101 SER A C 1
ATOM 823 O O . SER A 1 101 ? 19.032 -0.435 -2.952 1.00 48.44 101 SER A O 1
ATOM 825 N N . LEU A 1 102 ? 18.169 -0.286 -5.023 1.00 51.03 102 LEU A N 1
ATOM 826 C CA . LEU A 1 102 ? 17.276 0.839 -4.719 1.00 51.03 102 LEU A CA 1
ATOM 827 C C . LEU A 1 102 ? 15.824 0.438 -4.413 1.00 51.03 102 LEU A C 1
ATOM 829 O O . LEU A 1 102 ? 15.049 1.262 -3.940 1.00 51.03 102 LEU A O 1
ATOM 833 N N . GLY A 1 103 ? 15.389 -0.795 -4.692 1.00 50.31 103 GLY A N 1
ATOM 834 C CA . GLY A 1 103 ? 14.020 -1.248 -4.379 1.00 50.31 103 GLY A CA 1
ATOM 835 C C . GLY A 1 103 ? 12.904 -0.658 -5.265 1.00 50.31 103 GLY A C 1
ATOM 836 O O . GLY A 1 103 ? 11.748 -1.077 -5.163 1.00 50.31 103 GLY A O 1
ATOM 837 N N . LEU A 1 104 ? 13.245 0.254 -6.186 1.00 50.06 104 LEU A N 1
ATOM 838 C CA . LEU A 1 104 ? 12.395 0.753 -7.283 1.00 50.06 104 LEU A CA 1
ATOM 839 C C . LEU A 1 104 ? 12.459 -0.112 -8.554 1.00 50.06 104 LEU A C 1
ATOM 841 O O . LEU A 1 104 ? 11.710 0.115 -9.506 1.00 50.06 104 LEU A O 1
ATOM 845 N N . GLU A 1 105 ? 13.324 -1.124 -8.548 1.00 53.34 105 GLU A N 1
ATOM 846 C CA . GLU A 1 105 ? 13.716 -1.968 -9.685 1.00 53.34 105 GLU A CA 1
ATOM 847 C C . GLU A 1 105 ? 12.561 -2.623 -10.442 1.00 53.34 105 GLU A C 1
ATOM 849 O O . GLU A 1 105 ? 12.688 -3.015 -11.595 1.00 53.34 105 GLU A O 1
ATOM 854 N N . LEU A 1 106 ? 11.406 -2.739 -9.802 1.00 50.28 106 LEU A N 1
ATOM 855 C CA . LEU A 1 106 ? 10.363 -3.662 -10.217 1.00 50.28 106 LEU A CA 1
ATOM 856 C C . LEU A 1 106 ? 9.337 -2.986 -11.139 1.00 50.28 106 LEU A C 1
ATOM 858 O O . LEU A 1 106 ? 9.030 -3.517 -12.201 1.00 50.28 106 LEU A O 1
ATOM 862 N N . GLY A 1 107 ? 8.851 -1.791 -10.793 1.00 49.12 107 GLY A N 1
ATOM 863 C CA . GLY A 1 107 ? 7.921 -1.030 -11.642 1.00 49.12 107 GLY A CA 1
ATOM 864 C C . GLY A 1 107 ? 8.593 -0.378 -12.846 1.00 49.12 107 GLY A C 1
ATOM 865 O O . GLY A 1 107 ? 8.053 -0.365 -13.950 1.00 49.12 107 GLY A O 1
ATOM 866 N N . ILE A 1 108 ? 9.806 0.120 -12.620 1.00 51.41 108 ILE A N 1
ATOM 867 C CA . ILE A 1 108 ? 10.589 0.912 -13.567 1.00 51.41 108 ILE A CA 1
ATOM 868 C C . ILE A 1 108 ? 11.090 0.036 -14.716 1.00 51.41 108 ILE A C 1
ATOM 870 O O . ILE A 1 108 ? 10.971 0.417 -15.874 1.00 51.41 108 ILE A O 1
ATOM 874 N N . VAL A 1 109 ? 11.561 -1.180 -14.435 1.00 49.25 109 VAL A N 1
ATOM 875 C CA . VAL A 1 109 ? 12.107 -2.063 -15.475 1.00 49.25 109 VAL A CA 1
ATOM 876 C C . VAL A 1 109 ? 11.011 -2.628 -16.391 1.00 49.25 109 VAL A C 1
ATOM 878 O O . VAL A 1 109 ? 11.192 -2.668 -17.608 1.00 49.25 109 VAL A O 1
ATOM 881 N N . ALA A 1 110 ? 9.851 -3.015 -15.845 1.00 51.09 110 ALA A N 1
ATOM 882 C CA . ALA A 1 110 ? 8.723 -3.491 -16.652 1.00 51.09 110 ALA A CA 1
ATOM 883 C C . ALA A 1 110 ? 8.155 -2.378 -17.551 1.00 51.09 110 ALA A C 1
ATOM 885 O O . ALA A 1 110 ? 7.903 -2.593 -18.738 1.00 51.09 110 ALA A O 1
ATOM 886 N N . ALA A 1 111 ? 8.019 -1.172 -17.001 1.00 50.69 111 ALA A N 1
ATOM 887 C CA . ALA A 1 111 ? 7.549 0.001 -17.719 1.00 50.69 111 ALA A CA 1
ATOM 888 C C . ALA A 1 111 ? 8.535 0.510 -18.780 1.00 50.69 111 ALA A C 1
ATOM 890 O O . ALA A 1 111 ? 8.118 0.958 -19.848 1.00 50.69 111 ALA A O 1
ATOM 891 N N . TYR A 1 112 ? 9.837 0.411 -18.519 1.00 53.34 112 TYR A N 1
ATOM 892 C CA . TYR A 1 112 ? 10.860 0.828 -19.469 1.00 53.34 112 TYR A CA 1
ATOM 893 C C . TYR A 1 112 ? 10.918 -0.092 -20.692 1.00 53.34 112 TYR A C 1
ATOM 895 O O . TYR A 1 112 ? 10.920 0.403 -21.815 1.00 53.34 112 TYR A O 1
ATOM 903 N N . PHE A 1 113 ? 10.930 -1.417 -20.495 1.00 53.09 113 PHE A N 1
ATOM 904 C CA . PHE A 1 113 ? 11.103 -2.370 -21.600 1.00 53.09 113 PHE A CA 1
ATOM 905 C C . PHE A 1 113 ? 9.822 -2.688 -22.376 1.00 53.09 113 PHE A C 1
ATOM 907 O O . PHE A 1 113 ? 9.913 -3.114 -23.526 1.00 53.09 113 PHE A O 1
ATOM 914 N N . TYR A 1 114 ? 8.645 -2.550 -21.759 1.00 55.62 114 TYR A N 1
ATOM 915 C CA . TYR A 1 114 ? 7.408 -3.119 -22.314 1.00 55.62 114 TYR A CA 1
ATOM 916 C C . TYR A 1 114 ? 6.244 -2.138 -22.418 1.00 55.62 114 TYR A C 1
ATOM 918 O O . TYR A 1 114 ? 5.189 -2.524 -22.914 1.00 55.62 114 TYR A O 1
ATOM 926 N N . MET A 1 115 ? 6.398 -0.893 -21.956 1.00 63.09 115 MET A N 1
ATOM 927 C CA . MET A 1 115 ? 5.284 0.054 -21.895 1.00 63.09 115 MET A CA 1
ATOM 928 C C . MET A 1 115 ? 5.608 1.349 -22.633 1.00 63.09 115 MET A C 1
ATOM 930 O O . MET A 1 115 ? 6.611 2.015 -22.358 1.00 63.09 115 MET A O 1
ATOM 934 N N . ASN A 1 116 ? 4.711 1.731 -23.542 1.00 68.44 116 ASN A N 1
ATOM 935 C CA . ASN A 1 116 ? 4.682 3.074 -24.108 1.00 68.44 116 ASN A CA 1
ATOM 936 C C . ASN A 1 116 ? 4.305 4.108 -23.027 1.00 68.44 116 ASN A C 1
ATOM 938 O O . ASN A 1 116 ? 3.821 3.758 -21.948 1.00 68.44 116 ASN A O 1
ATOM 942 N N . ALA A 1 117 ? 4.514 5.396 -23.310 1.00 72.75 117 ALA A N 1
ATOM 943 C CA . ALA A 1 117 ? 4.253 6.469 -22.346 1.00 72.75 117 ALA A CA 1
ATOM 944 C C . ALA A 1 117 ? 2.813 6.441 -21.789 1.00 72.75 117 ALA A C 1
ATOM 946 O O . ALA A 1 117 ? 2.616 6.601 -20.585 1.00 72.75 117 ALA A O 1
ATOM 947 N N . ALA A 1 118 ? 1.815 6.154 -22.633 1.00 74.31 118 ALA A N 1
ATOM 948 C CA . ALA A 1 118 ? 0.414 6.068 -22.220 1.00 74.31 118 ALA A CA 1
ATOM 949 C C . ALA A 1 118 ? 0.164 4.931 -21.210 1.00 74.31 118 ALA A C 1
ATOM 951 O O . ALA A 1 118 ? -0.502 5.130 -20.194 1.00 74.31 118 ALA A O 1
ATOM 952 N N . ALA A 1 119 ? 0.745 3.754 -21.441 1.00 71.38 119 ALA A N 1
ATOM 953 C CA . ALA A 1 119 ? 0.619 2.610 -20.550 1.00 71.38 119 ALA A CA 1
ATOM 954 C C . ALA A 1 119 ? 1.337 2.849 -19.207 1.00 71.38 119 ALA A C 1
ATOM 956 O O . ALA A 1 119 ? 0.825 2.440 -18.165 1.00 71.38 119 ALA A O 1
ATOM 957 N N . ARG A 1 120 ? 2.463 3.580 -19.194 1.00 74.94 120 ARG A N 1
ATOM 958 C CA . ARG A 1 120 ? 3.147 3.987 -17.947 1.00 74.94 120 ARG A CA 1
ATOM 959 C C . ARG A 1 120 ? 2.264 4.872 -17.070 1.00 74.94 120 ARG A C 1
ATOM 961 O O . ARG A 1 120 ? 2.158 4.634 -15.868 1.00 74.94 120 ARG A O 1
ATOM 968 N N . VAL A 1 121 ? 1.591 5.850 -17.677 1.00 80.44 121 VAL A N 1
ATOM 969 C CA . VAL A 1 121 ? 0.632 6.724 -16.981 1.00 80.44 121 VAL A CA 1
ATOM 970 C C . VAL A 1 121 ? -0.551 5.914 -16.452 1.00 80.44 121 VAL A C 1
ATOM 972 O O . VAL A 1 121 ? -0.912 6.049 -15.284 1.00 80.44 121 VAL A O 1
ATOM 975 N N . ALA A 1 122 ? -1.120 5.026 -17.272 1.00 78.88 122 ALA A N 1
ATOM 976 C CA . ALA A 1 122 ? -2.239 4.180 -16.863 1.00 78.88 122 ALA A CA 1
ATOM 977 C C . ALA A 1 122 ? -1.887 3.290 -15.657 1.00 78.88 122 ALA A C 1
ATOM 979 O O . ALA A 1 122 ? -2.666 3.203 -14.709 1.00 78.88 122 ALA A O 1
ATOM 980 N N . MET A 1 123 ? -0.695 2.684 -15.640 1.00 79.56 123 MET A N 1
ATOM 981 C CA . MET A 1 123 ? -0.228 1.888 -14.498 1.00 79.56 123 MET A CA 1
ATOM 982 C C . MET A 1 123 ? -0.076 2.716 -13.226 1.00 79.56 123 MET A C 1
ATOM 984 O O . MET A 1 123 ? -0.480 2.265 -12.153 1.00 79.56 123 MET A O 1
ATOM 988 N N . ALA A 1 124 ? 0.448 3.937 -13.336 1.00 82.88 124 ALA A N 1
ATOM 989 C CA . ALA A 1 124 ? 0.571 4.813 -12.181 1.00 82.88 124 ALA A CA 1
ATOM 990 C C . ALA A 1 124 ? -0.795 5.226 -11.620 1.00 82.88 124 ALA A C 1
ATOM 992 O O . ALA A 1 124 ? -0.988 5.196 -10.404 1.00 82.88 124 ALA A O 1
ATOM 993 N N . LEU A 1 125 ? -1.772 5.510 -12.487 1.00 85.75 125 LEU A N 1
ATOM 994 C CA . LEU A 1 125 ? -3.152 5.782 -12.076 1.00 85.75 125 LEU A CA 1
ATOM 995 C C . LEU A 1 125 ? -3.785 4.579 -11.367 1.00 85.75 125 LEU A C 1
ATOM 997 O O . LEU A 1 125 ? -4.388 4.744 -10.306 1.00 85.75 125 LEU A O 1
ATOM 1001 N N . ILE A 1 126 ? -3.598 3.365 -11.896 1.00 85.56 126 ILE A N 1
ATOM 1002 C CA . ILE A 1 126 ? -4.048 2.128 -11.239 1.00 85.56 126 ILE A CA 1
ATOM 1003 C C . ILE A 1 126 ? -3.396 1.991 -9.856 1.00 85.56 126 ILE A C 1
ATOM 1005 O O . ILE A 1 126 ? -4.079 1.672 -8.885 1.00 85.56 126 ILE A O 1
ATOM 1009 N N . GLY A 1 127 ? -2.099 2.284 -9.737 1.00 86.44 127 GLY A N 1
ATOM 1010 C CA . GLY A 1 127 ? -1.395 2.293 -8.457 1.00 86.44 127 GLY A CA 1
ATOM 1011 C C . GLY A 1 127 ? -1.998 3.282 -7.453 1.00 86.44 127 GLY A C 1
ATOM 1012 O O . GLY A 1 127 ? -2.241 2.905 -6.307 1.00 86.44 127 GLY A O 1
ATOM 1013 N N . ILE A 1 128 ? -2.322 4.508 -7.869 1.00 89.50 128 ILE A N 1
ATOM 1014 C CA . ILE A 1 128 ? -2.984 5.508 -7.010 1.00 89.50 128 ILE A CA 1
ATOM 1015 C C . ILE A 1 128 ? -4.358 5.009 -6.547 1.00 89.50 128 ILE A C 1
ATOM 1017 O O . ILE A 1 128 ? -4.647 5.029 -5.348 1.00 89.50 128 ILE A O 1
ATOM 1021 N N . LEU A 1 129 ? -5.184 4.509 -7.471 1.00 89.69 129 LEU A N 1
ATOM 1022 C CA . LEU A 1 129 ? -6.500 3.950 -7.152 1.00 89.69 129 LEU A CA 1
ATOM 1023 C C . LEU A 1 129 ? -6.395 2.766 -6.188 1.00 89.69 129 LEU A C 1
ATOM 1025 O O . LEU A 1 129 ? -7.211 2.644 -5.272 1.00 89.69 129 LEU A O 1
ATOM 1029 N N . LEU A 1 130 ? -5.370 1.927 -6.353 1.00 87.56 130 LEU A N 1
ATOM 1030 C CA . LEU A 1 130 ? -5.073 0.832 -5.440 1.00 87.56 130 LEU A CA 1
ATOM 1031 C C . LEU A 1 130 ? -4.694 1.353 -4.044 1.00 87.56 130 LEU A C 1
ATOM 1033 O O . LEU A 1 130 ? -5.194 0.817 -3.061 1.00 87.56 130 LEU A O 1
ATOM 1037 N N . SER A 1 131 ? -3.888 2.416 -3.924 1.00 90.56 131 SER A N 1
ATOM 1038 C CA . SER A 1 131 ? -3.535 2.998 -2.614 1.00 90.56 131 SER A CA 1
ATOM 1039 C C . SER A 1 131 ? -4.763 3.549 -1.882 1.00 90.56 131 SER A C 1
ATOM 1041 O O . SER A 1 131 ? -4.974 3.257 -0.704 1.00 90.56 131 SER A O 1
ATOM 1043 N N . ILE A 1 132 ? -5.634 4.268 -2.597 1.00 90.81 132 ILE A N 1
ATOM 1044 C CA . ILE A 1 132 ? -6.896 4.790 -2.047 1.00 90.81 132 ILE A CA 1
ATOM 1045 C C . ILE A 1 132 ? -7.802 3.640 -1.596 1.00 90.81 132 ILE A C 1
ATOM 1047 O O . ILE A 1 132 ? -8.336 3.647 -0.486 1.00 90.81 132 ILE A O 1
ATOM 1051 N N . SER A 1 133 ? -7.928 2.622 -2.446 1.00 87.81 133 SER A N 1
ATOM 1052 C CA . SER A 1 133 ? -8.687 1.402 -2.183 1.00 87.81 133 SER A CA 1
ATOM 1053 C C . SER A 1 133 ? -8.214 0.691 -0.919 1.00 87.81 133 SER A C 1
ATOM 1055 O O . SER A 1 133 ? -9.018 0.405 -0.034 1.00 87.81 133 SER A O 1
ATOM 1057 N N . ILE A 1 134 ? -6.903 0.464 -0.796 1.00 88.00 134 ILE A N 1
ATOM 1058 C CA . ILE A 1 134 ? -6.278 -0.080 0.413 1.00 88.00 134 ILE A CA 1
ATOM 1059 C C . ILE A 1 134 ? -6.603 0.827 1.604 1.00 88.00 134 ILE A C 1
ATOM 1061 O O . ILE A 1 134 ? -7.015 0.341 2.652 1.00 88.00 134 ILE A O 1
ATOM 1065 N N . GLY A 1 135 ? -6.507 2.146 1.459 1.00 87.25 135 GLY A N 1
ATOM 1066 C CA . GLY A 1 135 ? -6.835 3.064 2.541 1.00 87.25 135 GLY A CA 1
ATOM 1067 C C . GLY A 1 135 ? -8.273 2.907 3.055 1.00 87.25 135 GLY A C 1
ATOM 1068 O O . GLY A 1 135 ? -8.506 2.744 4.254 1.00 87.25 135 GLY A O 1
ATOM 1069 N N . PHE A 1 136 ? -9.260 2.846 2.162 1.00 86.75 136 PHE A N 1
ATOM 1070 C CA . PHE A 1 136 ? -10.640 2.558 2.565 1.00 86.75 136 PHE A CA 1
ATOM 1071 C C . PHE A 1 136 ? -10.783 1.186 3.213 1.00 86.75 136 PHE A C 1
ATOM 1073 O O . PHE A 1 136 ? -11.536 1.039 4.181 1.00 86.75 136 PHE A O 1
ATOM 1080 N N . LEU A 1 137 ? -10.017 0.204 2.736 1.00 85.69 137 LEU A N 1
ATOM 1081 C CA . LEU A 1 137 ? -10.042 -1.128 3.301 1.00 85.69 137 LEU A CA 1
ATOM 1082 C C . LEU A 1 137 ? -9.513 -1.169 4.756 1.00 85.69 137 LEU A C 1
ATOM 1084 O O . LEU A 1 137 ? -10.072 -1.816 5.640 1.00 85.69 137 LEU A O 1
ATOM 1088 N N . TYR A 1 138 ? -8.448 -0.441 5.062 1.00 87.38 138 TYR A N 1
ATOM 1089 C CA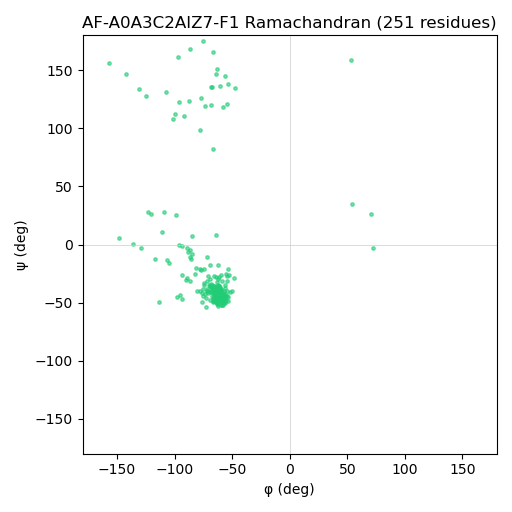 . TYR A 1 138 ? -7.813 -0.532 6.381 1.00 87.38 138 TYR A CA 1
ATOM 1090 C C . TYR A 1 138 ? -8.421 0.394 7.437 1.00 87.38 138 TYR A C 1
ATOM 1092 O O . TYR A 1 138 ? -8.176 0.206 8.631 1.00 87.38 138 TYR A O 1
ATOM 1100 N N . ALA A 1 139 ? -9.285 1.331 7.040 1.00 87.00 139 ALA A N 1
ATOM 1101 C CA . ALA A 1 139 ? -9.907 2.275 7.962 1.00 87.00 139 ALA A CA 1
ATOM 1102 C C . ALA A 1 139 ? -10.715 1.604 9.076 1.00 87.00 139 ALA A C 1
ATOM 1104 O O . ALA A 1 139 ? -10.637 1.999 10.241 1.00 87.00 139 ALA A O 1
ATOM 1105 N N . LYS A 1 140 ? -11.476 0.561 8.739 1.00 85.50 140 LYS A N 1
ATOM 1106 C CA . LYS A 1 140 ? -12.291 -0.139 9.726 1.00 85.50 140 LYS A CA 1
ATOM 1107 C C . LYS A 1 140 ? -11.465 -0.997 10.698 1.00 85.50 140 LYS A C 1
ATOM 1109 O O . LYS A 1 140 ? -11.636 -0.801 11.904 1.00 85.50 140 LYS A O 1
ATOM 1114 N N . PRO A 1 141 ? -10.600 -1.920 10.232 1.00 86.19 141 PRO A N 1
ATOM 1115 C CA . PRO A 1 141 ? -9.706 -2.674 11.109 1.00 86.19 141 PRO A CA 1
ATOM 1116 C C . PRO A 1 141 ? -8.925 -1.782 12.076 1.00 86.19 141 PRO A C 1
ATOM 1118 O O . PRO A 1 141 ? -8.795 -2.121 13.251 1.00 86.19 141 PRO A O 1
ATOM 1121 N N . LEU A 1 142 ? -8.467 -0.621 11.597 1.00 87.00 142 LEU A N 1
ATOM 1122 C CA . LEU A 1 142 ? -7.755 0.356 12.410 1.00 87.00 142 LEU A CA 1
ATOM 1123 C C . LEU A 1 142 ? -8.647 0.971 13.494 1.00 87.00 142 LEU A C 1
ATOM 1125 O O . LEU A 1 142 ? -8.257 0.994 14.653 1.00 87.00 142 LEU A O 1
ATOM 1129 N N . LEU A 1 143 ? -9.855 1.437 13.167 1.00 86.00 143 LEU A N 1
ATOM 1130 C CA . LEU A 1 143 ? -10.758 2.005 14.177 1.00 86.00 143 LEU A CA 1
ATOM 1131 C C . LEU A 1 143 ? -11.153 0.988 15.259 1.00 86.00 143 LEU A C 1
ATOM 1133 O O . LEU A 1 143 ? -11.409 1.370 16.397 1.00 86.00 143 LEU A O 1
ATOM 1137 N N . GLN A 1 144 ? -11.166 -0.306 14.937 1.00 84.50 144 GLN A N 1
ATOM 1138 C CA . GLN A 1 144 ? -11.432 -1.367 15.912 1.00 84.50 144 GLN A CA 1
ATOM 1139 C C . GLN A 1 144 ? -10.294 -1.596 16.915 1.00 84.50 144 GLN A C 1
ATOM 1141 O O . GLN A 1 144 ? -10.495 -2.321 17.890 1.00 84.50 144 GLN A O 1
ATOM 1146 N N . THR A 1 145 ? -9.111 -1.010 16.709 1.00 85.00 145 THR A N 1
ATOM 1147 C CA . THR A 1 145 ? -8.026 -1.085 17.699 1.00 85.00 145 THR A CA 1
ATOM 1148 C C . THR A 1 145 ? -8.128 -0.019 18.787 1.00 85.00 145 THR A C 1
ATOM 1150 O O . THR A 1 145 ? -7.388 -0.119 19.767 1.00 85.00 145 THR A O 1
ATOM 1153 N N . ALA A 1 146 ? -9.053 0.941 18.657 1.00 83.75 146 ALA A N 1
ATOM 1154 C CA . ALA A 1 146 ? -9.307 1.976 19.654 1.00 83.75 146 ALA A CA 1
ATOM 1155 C C . ALA A 1 146 ? -9.574 1.377 21.048 1.00 83.75 146 ALA A C 1
ATOM 1157 O O . ALA A 1 146 ? -10.284 0.380 21.193 1.00 83.75 146 ALA A O 1
ATOM 1158 N N . THR A 1 147 ? -9.001 1.997 22.082 1.00 82.19 147 THR A N 1
ATOM 1159 C CA . THR A 1 147 ? -9.132 1.566 23.485 1.00 82.19 147 THR A CA 1
ATOM 1160 C C . THR A 1 147 ? -10.474 1.948 24.092 1.00 82.19 147 THR A C 1
ATOM 1162 O O . THR A 1 147 ? -10.889 1.360 25.086 1.00 82.19 147 THR A O 1
ATOM 1165 N N . SER A 1 148 ? -11.145 2.953 23.529 1.00 82.12 148 SER A N 1
ATOM 1166 C CA . SER A 1 148 ? -12.373 3.515 24.080 1.00 82.12 148 SER A CA 1
ATOM 1167 C C . SER A 1 148 ? -13.360 3.894 22.984 1.00 82.12 148 SER A C 1
ATOM 1169 O O . SER A 1 148 ? -12.978 4.376 21.918 1.00 82.12 148 SER A O 1
ATOM 1171 N N . VAL A 1 149 ? -14.651 3.758 23.287 1.00 80.75 149 VAL A N 1
ATOM 1172 C CA . VAL A 1 149 ? -15.752 4.192 22.417 1.00 80.75 149 VAL A CA 1
ATOM 1173 C C . VAL A 1 149 ? -15.665 5.694 22.119 1.00 80.75 149 VAL A C 1
ATOM 1175 O O . VAL A 1 149 ? -15.961 6.107 21.002 1.00 80.75 149 VAL A O 1
ATOM 1178 N N . TYR A 1 150 ? -15.152 6.509 23.048 1.00 82.94 150 TYR A N 1
ATOM 1179 C CA . TYR A 1 150 ? -14.973 7.952 22.838 1.00 82.94 150 TYR A CA 1
ATOM 1180 C C . TYR A 1 150 ? -13.978 8.279 21.719 1.00 82.94 150 TYR A C 1
ATOM 1182 O O . TYR A 1 150 ? -14.172 9.253 20.995 1.00 82.94 150 TYR A O 1
ATOM 1190 N N . GLN A 1 151 ? -12.951 7.445 21.525 1.00 83.06 151 GLN A N 1
ATOM 1191 C CA . GLN A 1 151 ? -12.003 7.588 20.413 1.00 83.06 151 GLN A CA 1
ATOM 1192 C C . GLN A 1 151 ? -12.650 7.281 19.059 1.00 83.06 151 GLN A C 1
ATOM 1194 O O . GLN A 1 151 ? -12.112 7.660 18.025 1.00 83.06 1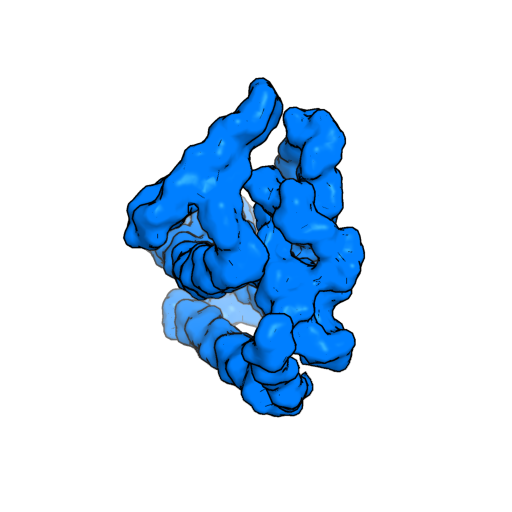51 GLN A O 1
ATOM 1199 N N . ILE A 1 152 ? -13.799 6.603 19.052 1.00 81.94 152 ILE A N 1
ATOM 1200 C CA . ILE A 1 152 ? -14.557 6.309 17.841 1.00 81.94 152 ILE A CA 1
ATOM 1201 C C . ILE A 1 152 ? -15.677 7.326 17.665 1.00 81.94 152 ILE A C 1
ATOM 1203 O O . ILE A 1 152 ? -15.838 7.821 16.562 1.00 81.94 152 ILE A O 1
ATOM 1207 N N . ASP A 1 153 ? -16.435 7.671 18.699 1.00 81.12 153 ASP A N 1
ATOM 1208 C CA . ASP A 1 153 ? -17.672 8.442 18.541 1.00 81.12 153 ASP A CA 1
ATOM 1209 C C . ASP A 1 153 ? -17.439 9.961 18.538 1.00 81.12 153 ASP A C 1
ATOM 1211 O O . ASP A 1 153 ? -18.122 10.677 17.806 1.00 81.12 153 ASP A O 1
ATOM 1215 N N . ILE A 1 154 ? -16.426 10.458 19.255 1.00 86.62 154 ILE A N 1
ATOM 1216 C CA . ILE A 1 154 ? -16.146 11.896 19.347 1.00 86.62 154 ILE A CA 1
ATOM 1217 C C . ILE A 1 154 ? -15.055 12.293 18.331 1.00 86.62 154 ILE A C 1
ATOM 1219 O O . ILE A 1 154 ? -13.932 11.784 18.412 1.00 86.62 154 ILE A O 1
ATOM 1223 N N . PRO A 1 155 ? -15.314 13.249 17.412 1.00 86.44 155 PRO A N 1
ATOM 1224 C CA . PRO A 1 155 ? -14.373 13.617 16.347 1.00 86.44 155 PRO A CA 1
ATOM 1225 C C . PRO A 1 155 ? -12.989 14.059 16.837 1.00 86.44 155 PRO A C 1
ATOM 1227 O O . PRO A 1 155 ? -11.981 13.680 16.248 1.00 86.44 155 PRO A O 1
ATOM 1230 N N . GLN A 1 156 ? -12.924 14.823 17.931 1.00 88.75 156 GLN A N 1
ATOM 1231 C CA . GLN A 1 156 ? -11.667 15.351 18.475 1.00 88.75 156 GLN A CA 1
ATOM 1232 C C . GLN A 1 156 ? -10.757 14.232 19.008 1.00 88.75 156 GLN A C 1
ATOM 1234 O O . GLN A 1 156 ? -9.564 14.186 18.698 1.00 88.75 156 GLN A O 1
ATOM 1239 N N . TYR A 1 157 ? -11.321 13.290 19.770 1.00 87.44 157 TYR A N 1
ATOM 1240 C CA . TYR A 1 157 ? -10.580 12.130 20.273 1.00 87.44 157 TYR A CA 1
ATOM 1241 C C . TYR A 1 157 ? -10.209 11.167 19.146 1.00 87.44 157 TYR A C 1
ATOM 1243 O O . TYR A 1 157 ? -9.104 10.626 19.155 1.00 87.44 157 TYR A O 1
ATOM 1251 N N . ARG A 1 158 ? -11.076 11.014 18.138 1.00 87.62 158 ARG A N 1
ATOM 1252 C CA . ARG A 1 158 ? -10.779 10.231 16.933 1.00 87.62 158 ARG A CA 1
ATOM 1253 C C . ARG A 1 158 ? -9.616 10.809 16.145 1.00 87.62 158 ARG A C 1
ATOM 1255 O O . ARG A 1 158 ? -8.702 10.076 15.783 1.00 87.62 158 ARG A O 1
ATOM 1262 N N . GLN A 1 159 ? -9.610 12.120 15.919 1.00 88.19 159 GLN A N 1
ATOM 1263 C CA . GLN A 1 159 ? -8.519 12.799 15.229 1.00 88.19 159 GLN A CA 1
ATOM 1264 C C . GLN A 1 159 ? -7.194 12.583 15.963 1.00 88.19 159 GLN A C 1
ATOM 1266 O O . GLN A 1 159 ? -6.207 12.223 15.327 1.00 88.19 159 GLN A O 1
ATOM 1271 N N . ARG A 1 160 ? -7.171 12.735 17.295 1.00 88.56 160 ARG A N 1
ATOM 1272 C CA . ARG A 1 160 ? -5.971 12.447 18.097 1.00 88.56 160 ARG A CA 1
ATOM 1273 C C . ARG A 1 160 ? -5.555 10.984 17.975 1.00 88.56 160 ARG A C 1
ATOM 1275 O O . ARG A 1 160 ? -4.383 10.724 17.725 1.00 88.56 160 ARG A O 1
ATOM 1282 N N . PHE A 1 161 ? -6.489 10.044 18.099 1.00 88.88 161 PHE A N 1
ATOM 1283 C CA . PHE A 1 161 ? -6.208 8.615 17.957 1.00 88.88 161 PHE A CA 1
ATOM 1284 C C . PHE A 1 161 ? -5.556 8.294 16.605 1.00 88.88 161 PHE A C 1
ATOM 1286 O O . PHE A 1 161 ? -4.494 7.670 16.581 1.00 88.88 161 PHE A O 1
ATOM 1293 N N . LEU A 1 162 ? -6.140 8.787 15.507 1.00 88.06 162 LEU A N 1
ATOM 1294 C CA . LEU A 1 162 ? -5.605 8.616 14.158 1.00 88.06 162 LEU A CA 1
ATOM 1295 C C . LEU A 1 162 ? -4.224 9.268 14.027 1.00 88.06 162 LEU A C 1
ATOM 1297 O O . LEU A 1 162 ? -3.299 8.633 13.547 1.00 88.06 162 LEU A O 1
ATOM 1301 N N . TRP A 1 163 ? -4.020 10.490 14.515 1.00 87.81 163 TRP A N 1
ATOM 1302 C CA . TRP A 1 163 ? -2.696 11.115 14.454 1.00 87.81 163 TRP A CA 1
ATOM 1303 C C . TRP A 1 163 ? -1.612 10.282 15.146 1.00 87.81 163 TRP A C 1
ATOM 1305 O O . TRP A 1 163 ? -0.566 10.044 14.549 1.00 87.81 163 TRP A O 1
ATOM 1315 N N . HIS A 1 164 ? -1.880 9.781 16.354 1.00 87.19 164 HIS A N 1
ATOM 1316 C CA . HIS A 1 164 ? -0.888 9.052 17.150 1.00 87.19 164 HIS A CA 1
ATOM 1317 C C . HIS A 1 164 ? -0.622 7.630 16.643 1.00 87.19 164 HIS A C 1
ATOM 1319 O O . HIS A 1 164 ? 0.510 7.167 16.723 1.00 87.19 164 HIS A O 1
ATOM 1325 N N . HIS A 1 165 ? -1.636 6.933 16.121 1.00 83.69 165 HIS A N 1
ATOM 1326 C CA . HIS A 1 165 ? -1.513 5.517 15.746 1.00 83.69 165 HIS A CA 1
ATOM 1327 C C . HIS A 1 165 ? -1.417 5.282 14.231 1.00 83.69 165 HIS A C 1
ATOM 1329 O O . HIS A 1 165 ? -1.014 4.195 13.813 1.00 83.69 165 HIS A O 1
ATOM 1335 N N . LEU A 1 166 ? -1.779 6.280 13.415 1.00 83.69 166 LEU A N 1
ATOM 1336 C CA . LEU A 1 166 ? -1.801 6.193 11.954 1.00 83.69 166 LEU A CA 1
ATOM 1337 C C . LEU A 1 166 ? -0.766 7.097 11.279 1.00 83.69 166 LEU A C 1
ATOM 1339 O O . LEU A 1 166 ? -0.068 6.624 10.397 1.00 83.69 166 LEU A O 1
ATOM 1343 N N . ILE A 1 167 ? -0.676 8.382 11.639 1.00 83.38 167 ILE A N 1
ATOM 1344 C CA . ILE A 1 167 ? 0.142 9.345 10.872 1.00 83.38 167 ILE A CA 1
ATOM 1345 C C . ILE A 1 167 ? 1.548 9.515 11.456 1.00 83.38 167 ILE A C 1
ATOM 1347 O O . ILE A 1 167 ? 2.523 9.519 10.711 1.00 83.38 167 ILE A O 1
ATOM 1351 N N . LEU A 1 168 ? 1.687 9.621 12.777 1.00 84.75 168 LEU A N 1
ATOM 1352 C CA . LEU A 1 168 ? 2.994 9.799 13.421 1.00 84.75 168 LEU A CA 1
ATOM 1353 C C . LEU A 1 168 ? 3.962 8.624 13.188 1.00 84.75 168 LEU A C 1
ATOM 1355 O O . LEU A 1 168 ? 5.088 8.883 12.760 1.00 84.75 168 LEU A O 1
ATOM 1359 N N . PRO A 1 169 ? 3.568 7.351 13.401 1.00 82.12 169 PRO A N 1
ATOM 1360 C CA . PRO A 1 169 ? 4.472 6.215 13.227 1.00 82.12 169 PRO A CA 1
ATOM 1361 C C . PRO A 1 169 ? 5.141 6.123 11.842 1.00 82.12 169 PRO A C 1
ATOM 1363 O O . PRO A 1 169 ? 6.363 5.980 11.800 1.00 82.12 169 PRO A O 1
ATOM 1366 N N . PRO A 1 170 ? 4.426 6.241 10.704 1.00 79.44 170 PRO A N 1
ATOM 1367 C CA . PRO A 1 170 ? 5.048 6.176 9.383 1.00 79.44 170 PRO A CA 1
ATOM 1368 C C . PRO A 1 170 ? 5.879 7.417 9.063 1.00 79.44 170 PRO A C 1
ATOM 1370 O O . PRO A 1 170 ? 6.881 7.278 8.371 1.00 79.44 170 PRO A O 1
ATOM 1373 N N . VAL A 1 171 ? 5.522 8.609 9.557 1.00 81.62 171 VAL A N 1
ATOM 1374 C CA . VAL A 1 171 ? 6.333 9.821 9.352 1.00 81.62 171 VAL A CA 1
ATOM 1375 C C . VAL A 1 171 ? 7.670 9.678 10.072 1.00 81.62 171 VAL A C 1
ATOM 1377 O O . VAL A 1 171 ? 8.717 9.867 9.456 1.00 81.62 171 VAL A O 1
ATOM 1380 N N . ILE A 1 172 ? 7.650 9.265 11.342 1.00 84.19 172 ILE A N 1
ATOM 1381 C CA . ILE A 1 172 ? 8.868 9.028 12.127 1.00 84.19 172 ILE A CA 1
ATOM 1382 C C . ILE A 1 172 ? 9.684 7.899 11.493 1.00 84.19 172 ILE A C 1
ATOM 1384 O O . ILE A 1 172 ? 10.863 8.087 11.203 1.00 84.19 172 ILE A O 1
ATOM 1388 N N . GLY A 1 173 ? 9.053 6.758 11.204 1.00 79.19 173 GLY A N 1
ATOM 1389 C CA . GLY A 1 173 ? 9.719 5.604 10.603 1.00 79.19 173 GLY A CA 1
ATOM 1390 C C . GLY A 1 173 ? 10.343 5.919 9.243 1.00 79.19 173 GLY A C 1
ATOM 1391 O O . GLY A 1 173 ? 11.509 5.605 9.021 1.00 79.19 173 GLY A O 1
ATOM 1392 N N . SER A 1 174 ? 9.616 6.602 8.355 1.00 76.56 174 SER A N 1
ATOM 1393 C CA . SER A 1 174 ? 10.132 6.989 7.033 1.00 76.56 174 SER A CA 1
ATOM 1394 C C . SER A 1 174 ? 11.270 7.998 7.144 1.00 76.56 174 SER A C 1
ATOM 1396 O O . SER A 1 174 ? 12.249 7.887 6.409 1.00 76.56 174 SER A O 1
ATOM 1398 N N . THR A 1 175 ? 11.181 8.947 8.081 1.00 80.19 175 THR A N 1
ATOM 1399 C CA . THR A 1 175 ? 12.253 9.921 8.332 1.00 80.19 175 THR A CA 1
ATOM 1400 C C . THR A 1 175 ? 13.510 9.214 8.830 1.00 80.19 175 THR A C 1
ATOM 1402 O O . THR A 1 175 ? 14.583 9.426 8.276 1.00 80.19 175 THR A O 1
ATOM 1405 N N . MET A 1 176 ? 13.380 8.308 9.805 1.00 81.50 176 MET A N 1
ATOM 1406 C CA . MET A 1 176 ? 14.502 7.518 10.317 1.00 81.50 176 MET A CA 1
ATOM 1407 C C . MET A 1 176 ? 15.144 6.677 9.211 1.00 81.50 176 MET A C 1
ATOM 1409 O O . MET A 1 176 ? 16.347 6.777 8.996 1.00 81.50 176 MET A O 1
ATOM 1413 N N . ILE A 1 177 ? 14.353 5.898 8.467 1.00 74.31 177 ILE A N 1
ATOM 1414 C CA . ILE A 1 177 ? 14.853 5.058 7.365 1.00 74.31 177 ILE A CA 1
ATOM 1415 C C . ILE A 1 177 ? 15.564 5.910 6.307 1.00 74.31 177 ILE A C 1
ATOM 1417 O O . ILE A 1 177 ? 16.633 5.537 5.828 1.00 74.31 177 ILE A O 1
ATOM 1421 N N . THR A 1 178 ? 15.001 7.069 5.962 1.00 73.94 178 THR A N 1
ATOM 1422 C CA . THR A 1 178 ? 15.606 7.968 4.975 1.00 73.94 178 THR A CA 1
ATOM 1423 C C . THR A 1 178 ? 16.931 8.536 5.475 1.00 73.94 178 THR A C 1
ATOM 1425 O O . THR A 1 178 ? 17.882 8.562 4.703 1.00 73.94 178 THR A O 1
ATOM 1428 N N . LEU A 1 179 ? 17.026 8.922 6.752 1.00 78.44 179 LEU A N 1
ATOM 1429 C CA . LEU A 1 179 ? 18.268 9.415 7.357 1.00 78.44 179 LEU A CA 1
ATOM 1430 C C . LEU A 1 179 ? 19.356 8.333 7.426 1.00 78.44 179 LEU A C 1
ATOM 1432 O O . LEU A 1 179 ? 20.509 8.622 7.129 1.00 78.44 179 LEU A O 1
ATOM 1436 N N . PHE A 1 180 ? 19.003 7.089 7.767 1.00 77.19 180 PHE A N 1
ATOM 1437 C CA . PHE A 1 180 ? 19.972 5.990 7.877 1.00 77.19 180 PHE A CA 1
ATOM 1438 C C . PHE A 1 180 ? 20.532 5.516 6.532 1.00 77.19 180 PHE A C 1
ATOM 1440 O O . PHE A 1 180 ? 21.637 4.982 6.491 1.00 77.19 180 PHE A O 1
ATOM 1447 N N . ILE A 1 181 ? 19.776 5.677 5.444 1.00 68.38 181 ILE A N 1
ATOM 1448 C CA . ILE A 1 181 ? 20.138 5.167 4.109 1.00 68.38 181 ILE A CA 1
ATOM 1449 C C . ILE A 1 181 ? 20.466 6.326 3.144 1.00 68.38 181 ILE A C 1
ATOM 1451 O O . ILE A 1 181 ? 20.604 6.144 1.932 1.00 68.38 181 ILE A O 1
ATOM 1455 N N . PHE A 1 182 ? 20.599 7.547 3.665 1.00 67.00 182 PHE A N 1
ATOM 1456 C CA . PHE A 1 182 ? 21.008 8.700 2.875 1.00 67.00 182 PHE A CA 1
ATOM 1457 C C . PHE A 1 182 ? 22.472 8.546 2.412 1.00 67.00 182 PHE A C 1
ATOM 1459 O O . PHE A 1 182 ? 23.318 8.170 3.223 1.00 67.00 182 PHE A O 1
ATOM 1466 N N . PRO A 1 183 ? 22.813 8.846 1.142 1.00 65.56 183 PRO A N 1
ATOM 1467 C CA . PRO A 1 183 ? 21.951 9.346 0.064 1.00 65.56 183 PRO A CA 1
ATOM 1468 C C . PRO A 1 183 ? 21.418 8.257 -0.883 1.00 65.56 183 PRO A C 1
ATOM 1470 O O . PRO A 1 183 ? 20.696 8.577 -1.825 1.00 65.56 183 PRO A O 1
ATOM 1473 N N . MET A 1 184 ? 21.767 6.983 -0.676 1.00 62.09 184 MET A N 1
ATOM 1474 C CA . MET A 1 184 ? 21.601 5.957 -1.708 1.00 62.09 184 MET A CA 1
ATOM 1475 C C . MET A 1 184 ? 20.134 5.688 -2.090 1.00 62.09 184 MET A C 1
ATOM 1477 O O . MET A 1 184 ? 19.896 5.410 -3.252 1.00 62.09 184 MET A O 1
ATOM 1481 N N . ASN A 1 185 ? 19.141 5.886 -1.205 1.00 65.06 185 ASN A N 1
ATOM 1482 C CA . ASN A 1 185 ? 17.737 5.481 -1.449 1.00 65.06 185 ASN A CA 1
ATOM 1483 C C . ASN A 1 185 ? 16.673 6.595 -1.351 1.00 65.06 185 ASN A C 1
ATOM 1485 O O . ASN A 1 185 ? 15.509 6.318 -1.056 1.00 65.06 185 ASN A O 1
ATOM 1489 N N . VAL A 1 186 ? 17.023 7.859 -1.615 1.00 70.50 186 VAL A N 1
ATOM 1490 C CA . VAL A 1 186 ? 16.092 8.995 -1.420 1.00 70.50 186 VAL A CA 1
ATOM 1491 C C . VAL A 1 186 ? 14.831 8.896 -2.290 1.00 70.50 186 VAL A C 1
ATOM 1493 O O . VAL A 1 186 ? 13.725 9.029 -1.770 1.00 70.50 186 VAL A O 1
ATOM 1496 N N . ILE A 1 187 ? 14.966 8.621 -3.592 1.00 72.00 187 ILE A N 1
ATOM 1497 C CA . ILE A 1 187 ? 13.816 8.555 -4.516 1.00 72.00 187 ILE A CA 1
ATOM 1498 C C . ILE A 1 187 ? 12.884 7.369 -4.189 1.00 72.00 187 ILE A C 1
ATOM 1500 O O . ILE A 1 187 ? 11.679 7.594 -4.054 1.00 72.00 187 ILE A O 1
ATOM 1504 N N . PRO A 1 188 ? 13.383 6.126 -4.006 1.00 69.81 188 PRO A N 1
ATOM 1505 C CA . PRO A 1 188 ? 12.559 5.005 -3.552 1.00 69.81 188 PRO A CA 1
ATOM 1506 C C . PRO A 1 188 ? 11.795 5.299 -2.268 1.00 69.81 188 PRO A C 1
ATOM 1508 O O . PRO A 1 188 ? 10.585 5.087 -2.217 1.00 69.81 188 PRO A O 1
ATOM 1511 N N . ASN A 1 189 ? 12.488 5.829 -1.258 1.00 73.88 189 ASN A N 1
ATOM 1512 C CA . ASN A 1 189 ? 11.899 6.133 0.041 1.00 73.88 189 ASN A CA 1
ATOM 1513 C C . ASN A 1 189 ? 10.844 7.232 -0.071 1.00 73.88 189 ASN A C 1
ATOM 1515 O O . ASN A 1 189 ? 9.782 7.121 0.538 1.00 73.88 189 ASN A O 1
ATOM 1519 N N . PHE A 1 190 ? 11.087 8.246 -0.904 1.00 78.00 190 PHE A N 1
ATOM 1520 C CA . PHE A 1 190 ? 10.106 9.283 -1.195 1.00 78.00 190 PHE A CA 1
ATOM 1521 C C . PHE A 1 190 ? 8.855 8.708 -1.872 1.00 78.00 190 PHE A C 1
ATOM 1523 O O . PHE A 1 190 ? 7.742 9.022 -1.462 1.00 78.00 190 PHE A O 1
ATOM 1530 N N . MET A 1 191 ? 9.004 7.799 -2.840 1.00 78.38 191 MET A N 1
ATOM 1531 C CA . MET A 1 191 ? 7.860 7.128 -3.473 1.00 78.38 191 MET A CA 1
ATOM 1532 C C . MET A 1 191 ? 7.076 6.264 -2.480 1.00 78.38 191 MET A C 1
ATOM 1534 O O . MET A 1 191 ? 5.843 6.304 -2.466 1.00 78.38 191 MET A O 1
ATOM 1538 N N . THR A 1 192 ? 7.760 5.509 -1.616 1.00 79.44 192 THR A N 1
ATOM 1539 C CA . THR A 1 192 ? 7.120 4.747 -0.530 1.00 79.44 192 THR A CA 1
ATOM 1540 C C . THR A 1 192 ? 6.367 5.682 0.419 1.00 79.44 192 THR A C 1
ATOM 1542 O O . THR A 1 192 ? 5.241 5.399 0.833 1.00 79.44 192 THR A O 1
ATOM 1545 N N . PHE A 1 193 ? 6.957 6.832 0.743 1.00 83.38 193 PHE A N 1
ATOM 1546 C CA . PHE A 1 193 ? 6.342 7.833 1.603 1.00 83.38 193 PHE A CA 1
ATOM 1547 C C . PHE A 1 193 ? 5.095 8.448 0.959 1.00 83.38 193 PHE A C 1
ATOM 1549 O O . PHE A 1 193 ? 4.044 8.487 1.587 1.00 83.38 193 PHE A O 1
ATOM 1556 N N . VAL A 1 194 ? 5.158 8.857 -0.309 1.00 85.75 194 VAL A N 1
ATOM 1557 C CA . VAL A 1 194 ? 4.006 9.425 -1.029 1.00 85.75 194 VAL A CA 1
ATOM 1558 C C . VAL A 1 194 ? 2.876 8.402 -1.146 1.00 85.75 194 VAL A C 1
ATOM 1560 O O . VAL A 1 194 ? 1.720 8.709 -0.861 1.00 85.75 194 VAL A O 1
ATOM 1563 N N . THR A 1 195 ? 3.193 7.165 -1.525 1.00 86.75 195 THR A N 1
ATOM 1564 C CA . THR A 1 195 ? 2.184 6.107 -1.687 1.00 86.75 195 THR A CA 1
ATOM 1565 C C . THR A 1 195 ? 1.524 5.712 -0.375 1.00 86.75 195 THR A C 1
ATOM 1567 O O . THR A 1 195 ? 0.299 5.568 -0.336 1.00 86.75 195 THR A O 1
ATOM 1570 N N . SER A 1 196 ? 2.301 5.601 0.706 1.00 87.06 196 SER A N 1
ATOM 1571 C CA . SER A 1 196 ? 1.757 5.392 2.049 1.00 87.06 196 SER A CA 1
ATOM 1572 C C . SER A 1 196 ? 0.944 6.594 2.517 1.00 87.06 196 SER A C 1
ATOM 1574 O O . SER A 1 196 ? -0.160 6.398 3.014 1.00 87.06 196 SER A O 1
ATOM 1576 N N . ALA A 1 197 ? 1.396 7.827 2.278 1.00 90.06 197 ALA A N 1
ATOM 1577 C CA . ALA A 1 197 ? 0.644 9.032 2.612 1.00 90.06 197 ALA A CA 1
ATOM 1578 C C . ALA A 1 197 ? -0.733 9.061 1.931 1.00 90.06 197 ALA A C 1
ATOM 1580 O O . ALA A 1 197 ? -1.722 9.344 2.603 1.00 90.06 197 ALA A O 1
ATOM 1581 N N . ILE A 1 198 ? -0.839 8.692 0.648 1.00 91.50 198 ILE A N 1
ATOM 1582 C CA . ILE A 1 198 ? -2.132 8.588 -0.057 1.00 91.50 198 ILE A CA 1
ATOM 1583 C C . ILE A 1 198 ? -3.064 7.591 0.650 1.00 91.50 198 ILE A C 1
ATOM 1585 O O . ILE A 1 198 ? -4.228 7.909 0.922 1.00 91.50 198 ILE A O 1
ATOM 1589 N N . GLY A 1 199 ? -2.560 6.404 0.995 1.00 90.25 199 GLY A N 1
ATOM 1590 C CA . GLY A 1 199 ? -3.346 5.379 1.684 1.00 90.25 199 GLY A CA 1
ATOM 1591 C C . GLY A 1 199 ? -3.773 5.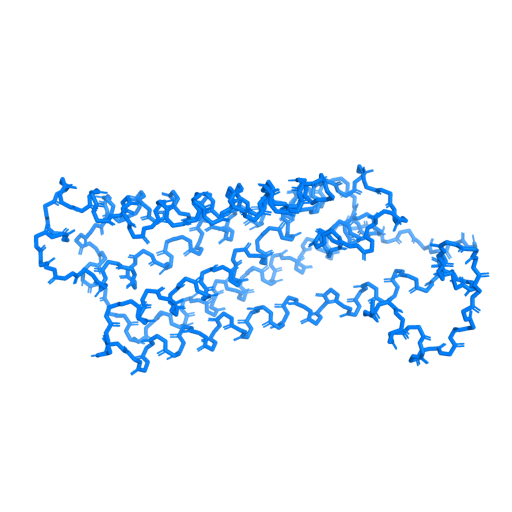819 3.087 1.00 90.25 199 GLY A C 1
ATOM 1592 O O . GLY A 1 199 ? -4.931 5.652 3.471 1.00 90.25 199 GLY A O 1
ATOM 1593 N N . LEU A 1 200 ? -2.874 6.458 3.838 1.00 91.38 200 LEU A N 1
ATOM 1594 C CA . LEU A 1 200 ? -3.129 6.955 5.193 1.00 91.38 200 LEU A CA 1
ATOM 1595 C C . LEU A 1 200 ? -4.109 8.128 5.210 1.00 91.38 200 LEU A C 1
ATOM 1597 O O . LEU A 1 200 ? -4.999 8.167 6.059 1.00 91.38 200 LEU A O 1
ATOM 1601 N N . LEU A 1 201 ? -3.996 9.055 4.257 1.00 91.81 201 LEU A N 1
ATOM 1602 C CA . LEU A 1 201 ? -4.956 10.144 4.078 1.00 91.81 201 LEU A CA 1
ATOM 1603 C C . LEU A 1 201 ? -6.338 9.602 3.708 1.00 91.81 201 LEU A C 1
ATOM 1605 O O . LEU A 1 201 ? -7.342 10.090 4.223 1.00 91.81 201 LEU A O 1
ATOM 1609 N N . SER A 1 202 ? -6.394 8.550 2.889 1.00 91.25 202 SER A N 1
ATOM 1610 C CA . SER A 1 202 ? -7.646 7.871 2.539 1.00 91.25 202 SER A CA 1
ATOM 1611 C C . SER A 1 202 ? -8.285 7.200 3.761 1.00 91.25 202 SER A C 1
ATOM 1613 O O . SER A 1 202 ? -9.488 7.356 3.986 1.00 91.25 202 SER A O 1
ATOM 1615 N N . ILE A 1 203 ? -7.482 6.535 4.608 1.00 90.69 203 ILE A N 1
ATOM 1616 C CA . ILE A 1 203 ? -7.941 6.008 5.904 1.00 90.69 203 ILE A CA 1
ATOM 1617 C C . ILE A 1 203 ? -8.491 7.139 6.770 1.00 90.69 203 ILE A C 1
ATOM 1619 O O . ILE A 1 203 ? -9.604 7.033 7.286 1.00 90.69 203 ILE A O 1
ATOM 1623 N N . TRP A 1 204 ? -7.716 8.210 6.944 1.00 90.69 204 TRP A N 1
ATOM 1624 C CA . TRP A 1 204 ? -8.072 9.331 7.805 1.00 90.69 204 TRP A CA 1
ATOM 1625 C C . TRP A 1 204 ? -9.381 9.982 7.355 1.00 90.69 204 TRP A C 1
ATOM 1627 O O . TRP A 1 204 ? -10.304 10.138 8.157 1.00 90.69 204 TRP A O 1
ATOM 1637 N N . TYR A 1 205 ? -9.501 10.281 6.060 1.00 90.69 205 TYR A N 1
ATOM 1638 C CA . TYR A 1 205 ? -10.694 10.875 5.469 1.00 90.69 205 TYR A CA 1
ATOM 1639 C C . TYR A 1 205 ? -11.930 9.997 5.698 1.00 90.69 205 TYR A C 1
ATOM 1641 O O . TYR A 1 205 ? -12.949 10.472 6.208 1.00 90.69 205 TYR A O 1
ATOM 1649 N N . PHE A 1 206 ? -11.830 8.701 5.393 1.00 88.31 206 PHE A N 1
ATOM 1650 C CA . PHE A 1 206 ? -12.951 7.773 5.530 1.00 88.31 206 PHE A CA 1
ATOM 1651 C C . PHE A 1 206 ? -13.334 7.533 6.995 1.00 88.31 206 PHE A C 1
ATOM 1653 O O . PHE A 1 206 ? -14.516 7.545 7.344 1.00 88.31 206 PHE A O 1
ATOM 1660 N N . ALA A 1 207 ? -12.347 7.406 7.886 1.00 86.88 207 ALA A N 1
ATOM 1661 C CA . ALA A 1 207 ? -12.562 7.261 9.322 1.00 86.88 207 ALA A CA 1
ATOM 1662 C C . ALA A 1 207 ? -13.250 8.490 9.941 1.00 86.88 207 ALA A C 1
ATOM 1664 O O . ALA A 1 207 ? -14.084 8.345 10.842 1.00 86.88 207 ALA A O 1
ATOM 1665 N N . MET A 1 208 ? -12.935 9.694 9.455 1.00 88.69 208 MET A N 1
ATOM 1666 C CA . MET A 1 208 ? -13.550 10.937 9.921 1.00 88.69 208 MET A CA 1
ATOM 1667 C C . MET A 1 208 ? -14.968 11.139 9.373 1.00 88.69 208 MET A C 1
ATOM 1669 O O . MET A 1 208 ? -15.845 11.551 10.131 1.00 88.69 208 MET A O 1
ATOM 1673 N N . ARG A 1 209 ? -15.212 10.834 8.091 1.00 86.88 209 ARG A N 1
ATOM 1674 C CA . ARG A 1 209 ? -16.485 11.131 7.406 1.00 86.88 209 ARG A CA 1
ATOM 1675 C C . ARG A 1 209 ? -17.538 10.028 7.496 1.00 86.88 209 ARG A C 1
ATOM 1677 O O . ARG A 1 209 ? -18.725 10.336 7.506 1.00 86.88 209 ARG A O 1
ATOM 1684 N N . SER A 1 210 ? -17.138 8.761 7.574 1.00 82.19 210 SER A N 1
ATOM 1685 C CA . SER A 1 210 ? -18.044 7.619 7.364 1.00 82.19 210 SER A CA 1
ATOM 1686 C C . SER A 1 210 ? -18.132 6.682 8.569 1.00 82.19 210 SER A C 1
ATOM 1688 O O . SER A 1 210 ? -18.451 5.505 8.436 1.00 82.19 210 SER A O 1
ATOM 1690 N N . THR A 1 211 ? -17.885 7.181 9.778 1.00 74.50 211 THR A N 1
ATOM 1691 C CA . THR A 1 211 ? -17.734 6.357 10.992 1.00 74.50 211 THR A CA 1
ATOM 1692 C C . THR A 1 211 ? -18.970 5.532 11.335 1.00 74.50 211 THR A C 1
ATOM 1694 O O . THR A 1 211 ? -18.845 4.377 11.737 1.00 74.50 211 THR A O 1
ATOM 1697 N N . GLN A 1 212 ? -20.172 6.081 11.141 1.00 71.69 212 GLN A N 1
ATOM 1698 C CA . GLN A 1 212 ? -21.418 5.345 11.380 1.00 71.69 212 GLN A CA 1
ATOM 1699 C C . GLN A 1 212 ? -21.581 4.169 10.404 1.00 71.69 212 GLN A C 1
ATOM 1701 O O . GLN A 1 212 ? -21.941 3.066 10.821 1.00 71.69 212 GLN A O 1
ATOM 1706 N N . LEU A 1 213 ? -21.252 4.381 9.123 1.00 69.50 213 LEU A N 1
ATOM 1707 C CA . LEU A 1 213 ? -21.237 3.332 8.097 1.00 69.50 213 LEU A CA 1
ATOM 1708 C C . LEU A 1 213 ? -20.188 2.269 8.435 1.00 69.50 213 LEU A C 1
ATOM 1710 O O . LEU A 1 213 ? -20.485 1.074 8.425 1.00 69.50 213 LEU A O 1
ATOM 1714 N N . ILE A 1 214 ? -18.991 2.707 8.831 1.00 70.69 214 ILE A N 1
ATOM 1715 C CA . ILE A 1 214 ? -17.902 1.831 9.258 1.00 70.69 214 ILE A CA 1
ATOM 1716 C C . ILE A 1 214 ? -18.348 0.967 10.440 1.00 70.69 214 ILE A C 1
ATOM 1718 O O . ILE A 1 214 ? -18.167 -0.246 10.396 1.00 70.69 214 ILE A O 1
ATOM 1722 N N . ARG A 1 215 ? -18.986 1.529 11.473 1.00 71.69 215 ARG A N 1
ATOM 1723 C CA . ARG A 1 215 ? -19.414 0.781 12.669 1.00 71.69 215 ARG A CA 1
ATOM 1724 C C . ARG A 1 215 ? -20.407 -0.336 12.331 1.00 71.69 215 ARG A C 1
ATOM 1726 O O . ARG A 1 215 ? -20.249 -1.446 12.833 1.00 71.69 215 ARG A O 1
ATOM 1733 N N . ARG A 1 216 ? -21.357 -0.073 11.426 1.00 71.12 216 ARG A N 1
ATOM 1734 C CA . ARG A 1 216 ? -22.426 -1.013 11.030 1.00 71.12 216 ARG A CA 1
ATOM 1735 C C . ARG A 1 216 ? -21.972 -2.169 10.134 1.00 71.12 216 ARG A C 1
ATOM 1737 O O . ARG A 1 216 ? -22.652 -3.186 10.075 1.00 71.12 216 ARG A O 1
ATOM 1744 N N . GLN A 1 217 ? -20.842 -2.048 9.437 1.00 68.38 217 GLN A N 1
ATOM 1745 C CA . GLN A 1 217 ? -20.348 -3.130 8.573 1.00 68.38 217 GLN A CA 1
ATOM 1746 C C . GLN A 1 217 ? -20.003 -4.395 9.386 1.00 68.38 217 GLN A C 1
ATOM 1748 O O . GLN A 1 217 ? -19.575 -4.310 10.531 1.00 68.38 217 GLN A O 1
ATOM 1753 N N . ASN A 1 218 ? -20.095 -5.594 8.817 1.00 66.44 218 ASN A N 1
ATOM 1754 C CA . ASN A 1 218 ? -19.661 -6.803 9.523 1.00 66.44 218 ASN A CA 1
ATOM 1755 C C . ASN A 1 218 ? -18.255 -7.203 9.046 1.00 66.44 218 ASN A C 1
ATOM 1757 O O . ASN A 1 218 ? -18.074 -7.544 7.879 1.00 66.44 218 ASN A O 1
ATOM 1761 N N . VAL A 1 219 ? -17.240 -7.103 9.919 1.00 61.81 219 VAL A N 1
ATOM 1762 C CA . VAL A 1 219 ? -15.818 -7.206 9.504 1.00 61.81 219 VAL A CA 1
ATOM 1763 C C . VAL A 1 219 ? -15.436 -8.607 9.056 1.00 61.81 219 VAL A C 1
ATOM 1765 O O . VAL A 1 219 ? -14.565 -8.782 8.223 1.00 61.81 219 VAL A O 1
ATOM 1768 N N . SER A 1 220 ? -16.086 -9.627 9.607 1.00 60.00 220 SER A N 1
ATOM 1769 C CA . SER A 1 220 ? -15.642 -11.008 9.427 1.00 60.00 220 SER A CA 1
ATOM 1770 C C . SER A 1 220 ? -15.961 -11.576 8.039 1.00 60.00 220 SER A C 1
ATOM 1772 O O . SER A 1 220 ? -15.107 -12.201 7.420 1.00 60.00 220 SER A O 1
ATOM 1774 N N . LYS A 1 221 ? -17.179 -11.349 7.529 1.00 60.06 221 LYS A N 1
ATOM 1775 C CA . LYS A 1 221 ? -17.715 -12.178 6.436 1.00 60.06 221 LYS A CA 1
ATOM 1776 C C . LYS A 1 221 ? -17.376 -11.683 5.028 1.00 60.06 221 LYS A C 1
ATOM 1778 O O . LYS A 1 221 ? -17.268 -12.490 4.117 1.00 60.06 221 LYS A O 1
ATOM 1783 N N . TYR A 1 222 ? -17.194 -10.375 4.853 1.00 62.81 222 TYR A N 1
ATOM 1784 C CA . TYR A 1 222 ? -17.095 -9.770 3.517 1.00 62.81 222 TYR A CA 1
ATOM 1785 C C . TYR A 1 222 ? -15.749 -9.108 3.235 1.00 62.81 222 TYR A C 1
ATOM 1787 O O . TYR A 1 222 ? -15.453 -8.808 2.090 1.00 62.81 222 TYR A O 1
ATOM 1795 N N . TRP A 1 22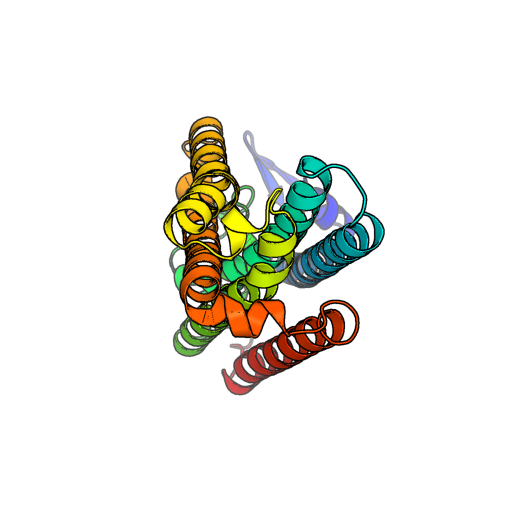3 ? -14.900 -8.904 4.240 1.00 66.94 223 TRP A N 1
ATOM 1796 C CA . TRP A 1 223 ? -13.681 -8.108 4.077 1.00 66.94 223 TRP A CA 1
ATOM 1797 C C . TRP A 1 223 ? -12.577 -8.795 3.281 1.00 66.94 223 TRP A C 1
ATOM 1799 O O . TRP A 1 223 ? -11.986 -8.174 2.402 1.00 66.94 223 TRP A O 1
ATOM 1809 N N . LEU A 1 224 ? -12.344 -10.085 3.537 1.00 66.00 224 LEU A N 1
ATOM 1810 C CA . LEU A 1 224 ? -11.446 -10.891 2.708 1.00 66.00 224 LEU A CA 1
ATOM 1811 C C . LEU A 1 224 ? -11.965 -10.972 1.269 1.00 66.00 224 LEU A C 1
ATOM 1813 O O . LEU A 1 224 ? -11.187 -10.840 0.333 1.00 66.00 224 LEU A O 1
ATOM 1817 N N . VAL A 1 225 ? -13.283 -11.114 1.096 1.00 72.62 225 VAL A N 1
ATOM 1818 C CA . VAL A 1 225 ? -13.922 -11.181 -0.225 1.00 72.62 225 VAL A CA 1
ATOM 1819 C C . VAL A 1 225 ? -13.759 -9.863 -0.978 1.00 72.62 225 VAL A C 1
ATOM 1821 O O . VAL A 1 225 ? -13.325 -9.879 -2.121 1.00 72.62 225 VAL A O 1
ATOM 1824 N N . VAL A 1 226 ? -14.032 -8.721 -0.341 1.00 71.50 226 VAL A N 1
ATOM 1825 C CA . VAL A 1 226 ? -13.856 -7.397 -0.956 1.00 71.50 226 VAL A CA 1
ATOM 1826 C C . VAL A 1 226 ? -12.388 -7.173 -1.318 1.00 71.50 226 VAL A C 1
ATOM 1828 O O . VAL A 1 226 ? -12.110 -6.763 -2.439 1.00 71.50 226 VAL A O 1
ATOM 1831 N N . GLY A 1 227 ? -11.446 -7.509 -0.431 1.00 69.50 227 GLY A N 1
ATOM 1832 C CA . GLY A 1 227 ? -10.016 -7.428 -0.734 1.00 69.50 227 GLY A CA 1
ATOM 1833 C C . GLY A 1 227 ? -9.627 -8.273 -1.952 1.00 69.50 227 GLY A C 1
ATOM 1834 O O . GLY A 1 227 ? -9.006 -7.760 -2.879 1.00 69.50 227 GLY A O 1
ATOM 1835 N N . VAL A 1 228 ? -10.051 -9.540 -1.998 1.00 73.75 228 VAL A N 1
ATOM 1836 C CA . VAL A 1 228 ? -9.784 -10.449 -3.127 1.00 73.75 228 VAL A CA 1
ATOM 1837 C C . VAL A 1 228 ? -10.422 -9.946 -4.423 1.00 73.75 228 VAL A C 1
ATOM 1839 O O . VAL A 1 228 ? -9.765 -9.962 -5.458 1.00 73.75 228 VAL A O 1
ATOM 1842 N N . VAL A 1 229 ? -11.663 -9.452 -4.382 1.00 78.25 229 VAL A N 1
ATOM 1843 C CA . VAL A 1 229 ? -12.356 -8.897 -5.558 1.00 78.25 229 VAL A CA 1
ATOM 1844 C C . VAL A 1 229 ? -11.646 -7.646 -6.064 1.00 78.25 229 VAL A C 1
ATOM 1846 O O . VAL A 1 229 ? -11.390 -7.543 -7.260 1.00 78.25 229 VAL A O 1
ATOM 1849 N N . MET A 1 230 ? -11.274 -6.719 -5.178 1.00 72.81 230 MET A N 1
ATOM 1850 C CA . MET A 1 230 ? -10.537 -5.513 -5.563 1.00 72.81 230 MET A CA 1
ATOM 1851 C C . MET A 1 230 ? -9.190 -5.867 -6.189 1.00 72.81 230 MET A C 1
ATOM 1853 O O . MET A 1 230 ? -8.843 -5.320 -7.232 1.00 72.81 230 MET A O 1
ATOM 1857 N N . PHE A 1 231 ? -8.465 -6.831 -5.620 1.00 71.62 231 PHE A N 1
ATOM 1858 C CA . PHE A 1 231 ? -7.231 -7.328 -6.223 1.00 71.62 231 PHE A CA 1
ATOM 1859 C C . PHE A 1 231 ? -7.465 -8.014 -7.570 1.00 71.62 231 PHE A C 1
ATOM 1861 O O . PHE A 1 231 ? -6.716 -7.756 -8.506 1.00 71.62 231 PHE A O 1
ATOM 1868 N N . GLY A 1 232 ? -8.517 -8.823 -7.707 1.00 77.50 232 GLY A N 1
ATOM 1869 C CA . GLY A 1 232 ? -8.905 -9.442 -8.975 1.00 77.50 232 GLY A CA 1
ATOM 1870 C C . GLY A 1 232 ? -9.190 -8.402 -10.059 1.00 77.50 232 GLY A C 1
ATOM 1871 O O . GLY A 1 232 ? -8.622 -8.480 -11.146 1.00 77.50 232 GLY A O 1
ATOM 1872 N N . VAL A 1 233 ? -9.982 -7.372 -9.740 1.00 78.38 233 VAL A N 1
ATOM 1873 C CA . VAL A 1 233 ? -10.255 -6.242 -10.643 1.00 78.38 233 VAL A CA 1
ATOM 1874 C C . VAL A 1 233 ? -8.954 -5.535 -11.027 1.00 78.38 233 VAL A C 1
ATOM 1876 O O . VAL A 1 233 ? -8.714 -5.281 -12.205 1.00 78.38 233 VAL A O 1
ATOM 1879 N N . MET A 1 234 ? -8.064 -5.284 -10.069 1.00 74.00 234 MET A N 1
ATOM 1880 C CA . MET A 1 234 ? -6.784 -4.626 -10.343 1.00 74.00 234 MET A CA 1
ATOM 1881 C C . MET A 1 234 ? -5.875 -5.478 -11.233 1.00 74.00 234 MET A C 1
ATOM 1883 O O . MET A 1 234 ? -5.287 -4.947 -12.171 1.00 74.00 234 MET A O 1
ATOM 1887 N N . ILE A 1 235 ? -5.823 -6.797 -11.027 1.00 75.25 235 ILE A N 1
ATOM 1888 C CA . ILE A 1 235 ? -5.107 -7.724 -11.915 1.00 75.25 235 ILE A CA 1
ATOM 1889 C C . ILE A 1 235 ? -5.697 -7.669 -13.326 1.00 75.25 235 ILE A C 1
ATOM 1891 O O . ILE A 1 235 ? -4.943 -7.576 -14.291 1.00 75.25 235 ILE A O 1
ATOM 1895 N N . THR A 1 236 ? -7.027 -7.675 -13.469 1.00 78.94 236 THR A N 1
ATOM 1896 C CA . THR A 1 236 ? -7.661 -7.578 -14.794 1.00 78.94 236 THR A CA 1
ATOM 1897 C C . THR A 1 236 ? -7.379 -6.243 -15.478 1.00 78.94 236 THR A C 1
ATOM 1899 O O . THR A 1 236 ? -7.112 -6.234 -16.677 1.00 78.94 236 THR A O 1
ATOM 1902 N N . LEU A 1 237 ? -7.362 -5.129 -14.739 1.00 74.88 237 LEU A N 1
ATOM 1903 C CA . LEU A 1 237 ? -7.028 -3.808 -15.275 1.00 74.88 237 LEU A CA 1
ATOM 1904 C C . LEU A 1 237 ? -5.570 -3.744 -15.726 1.00 74.88 237 LEU A C 1
ATOM 1906 O O . LEU A 1 237 ? -5.305 -3.337 -16.853 1.00 74.88 237 LEU A O 1
ATOM 1910 N N . VAL A 1 238 ? -4.637 -4.215 -14.894 1.00 71.19 238 VAL A N 1
ATOM 1911 C CA . VAL A 1 238 ? -3.214 -4.309 -15.252 1.00 71.19 238 VAL A CA 1
ATOM 1912 C C . VAL A 1 238 ? -3.033 -5.182 -16.492 1.00 71.19 238 VAL A C 1
ATOM 1914 O O . VAL A 1 238 ? -2.378 -4.772 -17.446 1.00 71.19 238 VAL A O 1
ATOM 1917 N N . HIS A 1 239 ? -3.656 -6.360 -16.524 1.00 73.94 239 HIS A N 1
ATOM 1918 C CA . HIS A 1 239 ? -3.601 -7.264 -17.674 1.00 73.94 239 HIS A CA 1
ATOM 1919 C C . HIS A 1 239 ? -4.169 -6.632 -18.942 1.00 73.94 239 HIS A C 1
ATOM 1921 O O . HIS A 1 239 ? -3.607 -6.801 -20.022 1.00 73.94 239 HIS A O 1
ATOM 1927 N N . THR A 1 240 ? -5.262 -5.881 -18.811 1.00 75.69 240 THR A N 1
ATOM 1928 C CA . THR A 1 240 ? -5.871 -5.155 -19.926 1.00 75.69 240 THR A CA 1
ATOM 1929 C C . THR A 1 240 ? -4.904 -4.103 -20.447 1.00 75.69 240 THR A C 1
ATOM 1931 O O . THR A 1 240 ? -4.578 -4.155 -21.623 1.00 75.69 240 THR A O 1
ATOM 1934 N N . VAL A 1 241 ? -4.348 -3.245 -19.583 1.00 69.81 241 VAL A N 1
ATOM 1935 C CA . VAL A 1 241 ? -3.356 -2.222 -19.966 1.00 69.81 241 VAL A CA 1
ATOM 1936 C C . VAL A 1 241 ? -2.136 -2.842 -20.650 1.00 69.81 241 VAL A C 1
ATOM 1938 O O . VAL A 1 241 ? -1.669 -2.320 -21.661 1.00 69.81 241 VAL A O 1
ATOM 1941 N N . LEU A 1 242 ? -1.643 -3.979 -20.152 1.00 66.69 242 LEU A N 1
ATOM 1942 C CA . LEU A 1 242 ? -0.513 -4.690 -20.755 1.00 66.69 242 LEU A CA 1
ATOM 1943 C C . LEU A 1 242 ? -0.851 -5.294 -22.128 1.00 66.69 242 LEU A C 1
ATOM 1945 O O . LEU A 1 242 ? 0.009 -5.321 -23.004 1.00 66.69 242 LEU A O 1
ATOM 1949 N N . LYS A 1 243 ? -2.086 -5.765 -22.339 1.00 67.25 243 LYS A N 1
ATOM 1950 C CA . LYS A 1 243 ? -2.529 -6.338 -23.621 1.00 67.25 243 LYS A CA 1
ATOM 1951 C C . LYS A 1 243 ? -2.915 -5.285 -24.656 1.00 67.25 243 LYS A C 1
ATOM 1953 O O . LYS A 1 243 ? -2.610 -5.454 -25.832 1.00 67.25 243 LYS A O 1
ATOM 1958 N N . THR A 1 244 ? -3.594 -4.221 -24.238 1.00 67.38 244 THR A N 1
ATOM 1959 C CA . THR A 1 244 ? -4.082 -3.155 -25.125 1.00 67.38 244 THR A CA 1
ATOM 1960 C C . THR A 1 244 ? -3.028 -2.084 -25.391 1.00 67.38 244 THR A C 1
ATOM 1962 O O . THR A 1 244 ? -3.203 -1.284 -26.302 1.00 67.38 244 THR A O 1
ATOM 1965 N N . GLY A 1 245 ? -1.927 -2.068 -24.630 1.00 54.62 245 GLY A N 1
ATOM 1966 C CA . GLY A 1 245 ? -0.828 -1.111 -24.777 1.00 54.62 245 GLY A CA 1
ATOM 1967 C C . GLY A 1 245 ? -0.075 -1.147 -26.117 1.00 54.62 245 GLY A C 1
ATOM 1968 O O . GLY A 1 245 ? 0.542 -0.137 -26.428 1.00 54.62 245 GLY A O 1
ATOM 1969 N N . LEU A 1 246 ? -0.188 -2.229 -26.911 1.00 49.72 246 LEU A N 1
ATOM 1970 C CA . LEU A 1 246 ? 0.321 -2.432 -28.292 1.00 49.72 246 LEU A CA 1
ATOM 1971 C C . LEU A 1 246 ? 1.833 -2.175 -28.553 1.00 49.72 246 LEU A C 1
ATOM 1973 O O . LEU A 1 246 ? 2.502 -1.418 -27.860 1.00 49.72 246 LEU A O 1
ATOM 1977 N N . PRO A 1 247 ? 2.356 -2.763 -29.645 1.00 45.62 247 PRO A N 1
ATOM 1978 C CA . PRO A 1 247 ? 3.181 -3.970 -29.647 1.00 45.62 247 PRO A CA 1
ATOM 1979 C C . PRO A 1 247 ? 4.529 -3.810 -28.919 1.00 45.62 247 PRO A C 1
ATOM 1981 O O . PRO A 1 247 ? 5.186 -2.775 -28.990 1.00 45.62 247 PRO A O 1
ATOM 1984 N N . ILE A 1 248 ? 4.985 -4.894 -28.286 1.00 46.03 248 ILE A N 1
ATOM 1985 C CA . ILE A 1 248 ? 6.378 -5.039 -27.844 1.00 46.03 248 ILE A CA 1
ATOM 1986 C C . ILE A 1 248 ? 7.234 -4.887 -29.110 1.00 46.03 248 ILE A C 1
ATOM 1988 O O . ILE A 1 248 ? 7.040 -5.698 -30.021 1.00 46.03 248 ILE A O 1
ATOM 1992 N N . PRO A 1 249 ? 8.130 -3.886 -29.229 1.00 39.47 249 PRO A N 1
ATOM 1993 C CA . PRO A 1 249 ? 9.064 -3.873 -30.341 1.00 39.47 249 PRO A CA 1
ATOM 1994 C C . PRO A 1 249 ? 9.784 -5.218 -30.312 1.00 39.47 249 PRO A C 1
ATOM 1996 O O . PRO A 1 249 ? 10.352 -5.607 -29.286 1.00 39.47 249 PRO A O 1
ATOM 1999 N N . TYR A 1 250 ? 9.664 -5.975 -31.406 1.00 38.19 250 TYR A N 1
ATOM 2000 C CA . TYR A 1 250 ? 10.452 -7.184 -31.589 1.00 38.19 250 TYR A CA 1
ATOM 2001 C C . TYR A 1 250 ? 11.904 -6.827 -31.250 1.00 38.19 250 TYR A C 1
ATOM 2003 O O . TYR A 1 250 ? 12.367 -5.775 -31.702 1.00 38.19 250 TYR A O 1
ATOM 2011 N N . PRO A 1 251 ? 12.627 -7.651 -30.472 1.00 38.28 251 PRO A N 1
ATOM 2012 C CA . PRO A 1 251 ? 14.071 -7.528 -30.396 1.00 38.28 251 PRO A CA 1
ATOM 2013 C C . PRO A 1 251 ? 14.613 -7.910 -31.778 1.00 38.28 251 PRO A C 1
ATOM 2015 O O . PRO A 1 251 ? 14.931 -9.065 -32.047 1.00 38.28 251 PRO A O 1
ATOM 2018 N N . GLY A 1 252 ? 14.584 -6.953 -32.699 1.00 34.16 252 GLY A N 1
ATOM 2019 C CA . GLY A 1 252 ? 15.276 -7.023 -33.966 1.00 34.16 252 GLY A CA 1
ATOM 2020 C C . GLY A 1 252 ? 16.733 -6.706 -33.689 1.00 34.16 252 GLY A C 1
ATOM 2021 O O . GLY A 1 252 ? 17.057 -5.532 -33.584 1.00 34.16 252 GLY A O 1
ATOM 2022 N N . PHE A 1 253 ? 17.521 -7.778 -33.580 1.00 34.72 253 PHE A N 1
ATOM 2023 C CA . PHE A 1 253 ? 18.987 -7.845 -33.632 1.00 34.72 253 PHE A CA 1
ATOM 2024 C C . PHE A 1 253 ? 19.774 -7.092 -32.550 1.00 34.72 253 PHE A C 1
ATOM 2026 O O . PHE A 1 253 ? 19.787 -5.845 -32.525 1.00 34.72 253 PHE A O 1
#

Secondary structure (DSSP, 8-state):
-HHHHHHHHTTPPEEE-SSSEEETTHHHHHHHHHHHHHHHHHHHHHHHHHHHHHHHHHTTTS-HHHHHHHHHHHHHHHHHHHHHHHHGGGGGG--TTS-TTSS-HHHHHHHHHH--HHHHHHHHHHHHHHHHHHHHHHHHHHHTT-SSTHHHHSHHHHHHHHIIIIIHHHHHHHHHHHHHTTTTTHHHHHHHHHHHHHHHHHHHHHHHH-HHHHHHS-HHHHHHHHHHHHHHHHHHHHHHHHHHT-PPPP---

Nearest PDB structures (foldseek):
  7ra3-assembly1_R  TM=2.443E-01  e=2.343E+00  Homo sapiens
  9g3z-assembly1_F  TM=2.117E-01  e=3.688E+00  Sus scrofa